Protein AF-A0AAV1L4C6-F1 (afdb_monomer_lite)

Sequence (256 aa):
MGKGDNQMLAFIFPDTYDEEIQVDQINSFIKRLDEMLPVIGPPLKTEETWVSRHFYLYGKYPVLYGAPLTMSWKRSCRLFWCCNEDYPTIESSLSSLAANLFSAVASDNRTQVLFYIYMFECVGCFQNNIRRPYLQHCPFPQLMKRNPRLTVKTDDVAPKTVSVLSPITAESIIQPSELYWGLLLCPRTLGGYPIVLYPSILVKGFPDQLSYDIATISAYYKTSNRENQESPSKGIEPIPLNSSQLRCFIHEPRSN

Structure (mmCIF, N/CA/C/O backbone):
data_AF-A0AAV1L4C6-F1
#
_entry.id   AF-A0AAV1L4C6-F1
#
loop_
_atom_site.group_PDB
_atom_site.id
_atom_site.type_symbol
_atom_site.label_atom_id
_atom_site.label_alt_id
_atom_site.label_comp_id
_atom_site.label_asym_id
_atom_site.label_entity_id
_atom_site.label_seq_id
_atom_site.pdbx_PDB_ins_code
_atom_site.Cartn_x
_atom_site.Cartn_y
_atom_site.Cartn_z
_atom_site.occupancy
_atom_site.B_iso_or_equiv
_atom_site.auth_seq_id
_atom_site.auth_comp_id
_atom_site.auth_asym_id
_atom_site.auth_atom_id
_atom_site.pdbx_PDB_model_num
ATOM 1 N N . MET A 1 1 ? -9.409 -7.420 22.371 1.00 78.75 1 MET A N 1
ATOM 2 C CA . MET A 1 1 ? -8.293 -7.611 21.413 1.00 78.75 1 MET A CA 1
ATOM 3 C C . MET A 1 1 ? -7.127 -6.732 21.848 1.00 78.75 1 MET A C 1
ATOM 5 O O . MET A 1 1 ? -7.368 -5.580 22.182 1.00 78.75 1 MET A O 1
ATOM 9 N N . GLY A 1 2 ? -5.889 -7.232 21.865 1.00 79.75 2 GLY A N 1
ATOM 10 C CA . GLY A 1 2 ? -4.709 -6.439 22.250 1.00 79.75 2 GLY A CA 1
ATOM 11 C C . GLY A 1 2 ? -3.630 -6.498 21.174 1.00 79.75 2 GLY A C 1
ATOM 12 O O . GLY A 1 2 ? -3.456 -7.544 20.551 1.00 79.75 2 GLY A O 1
ATOM 13 N N . LYS A 1 3 ? -2.952 -5.382 20.895 1.00 78.00 3 LYS A N 1
ATOM 14 C CA . LYS A 1 3 ? -1.758 -5.359 20.038 1.00 78.00 3 LYS A CA 1
ATOM 15 C C . LYS A 1 3 ? -0.767 -4.329 20.573 1.00 78.00 3 LYS A C 1
ATOM 17 O O . LYS A 1 3 ? -0.879 -3.148 20.258 1.00 78.00 3 LYS A O 1
ATOM 22 N N . GLY A 1 4 ? 0.216 -4.804 21.335 1.00 82.44 4 GLY A N 1
ATOM 23 C CA . GLY A 1 4 ? 1.179 -3.938 22.011 1.00 82.44 4 GLY A CA 1
ATOM 24 C C . GLY A 1 4 ? 0.514 -3.137 23.130 1.00 82.44 4 GLY A C 1
ATOM 25 O O . GLY A 1 4 ? -0.152 -3.715 23.984 1.00 82.44 4 GLY A O 1
ATOM 26 N N . ASP A 1 5 ? 0.694 -1.820 23.086 1.00 80.06 5 ASP A N 1
ATOM 27 C CA . ASP A 1 5 ? 0.140 -0.827 24.014 1.00 80.06 5 ASP A CA 1
ATOM 28 C C . ASP A 1 5 ? -1.377 -0.625 23.862 1.00 80.06 5 ASP A C 1
ATOM 30 O O . ASP A 1 5 ? -2.077 -0.364 24.834 1.00 80.06 5 ASP A O 1
ATOM 34 N N . ASN A 1 6 ? -1.901 -0.786 22.647 1.00 85.50 6 ASN A N 1
ATOM 35 C CA . ASN A 1 6 ? -3.302 -0.537 22.343 1.00 85.50 6 ASN A CA 1
ATOM 36 C C . ASN A 1 6 ? -4.171 -1.764 22.650 1.00 85.50 6 ASN A C 1
ATOM 38 O O . ASN A 1 6 ? -4.007 -2.842 22.057 1.00 85.50 6 ASN A O 1
ATOM 42 N N . GLN A 1 7 ? -5.148 -1.573 23.536 1.00 88.31 7 GLN A N 1
ATOM 43 C CA . GLN A 1 7 ? -6.133 -2.580 23.914 1.00 88.31 7 GLN A CA 1
ATOM 44 C C . GLN A 1 7 ? -7.543 -2.102 23.565 1.00 88.31 7 GLN A C 1
ATOM 46 O O . GLN A 1 7 ? -7.871 -0.931 23.710 1.00 88.31 7 GLN A O 1
ATOM 51 N N . MET A 1 8 ? -8.374 -3.025 23.087 1.00 89.88 8 MET A N 1
ATOM 52 C CA . MET A 1 8 ? -9.780 -2.778 22.782 1.00 89.88 8 MET A CA 1
ATOM 53 C C . MET A 1 8 ? -10.643 -3.834 23.469 1.00 89.88 8 MET A C 1
ATOM 55 O O . MET A 1 8 ? -10.387 -5.040 23.339 1.00 89.88 8 MET A O 1
ATOM 59 N N . LEU A 1 9 ? -11.667 -3.368 24.181 1.00 91.81 9 LEU A N 1
ATOM 60 C CA . LEU A 1 9 ? -12.698 -4.183 24.812 1.00 91.81 9 LEU A CA 1
ATOM 61 C C . LEU A 1 9 ? -14.023 -3.916 24.099 1.00 91.81 9 LEU A C 1
ATOM 63 O O . LEU A 1 9 ? -14.436 -2.768 23.968 1.00 91.81 9 LEU A O 1
ATOM 67 N N . ALA A 1 10 ? -14.666 -4.980 23.625 1.00 91.81 10 ALA A N 1
ATOM 68 C CA . ALA A 1 10 ? -15.986 -4.910 23.019 1.00 91.81 10 ALA A CA 1
ATOM 69 C C . ALA A 1 10 ? -17.013 -5.411 24.035 1.00 91.81 10 ALA A C 1
ATOM 71 O O . ALA A 1 10 ? -16.942 -6.562 24.468 1.00 91.81 10 ALA A O 1
ATOM 72 N N . PHE A 1 11 ? -17.950 -4.544 24.407 1.00 92.00 11 PHE A N 1
ATOM 73 C CA . PHE A 1 11 ? -19.087 -4.908 25.244 1.00 92.00 11 PHE A CA 1
ATOM 74 C C . PHE A 1 11 ? -20.248 -5.319 24.349 1.00 92.00 11 PHE A C 1
ATOM 76 O O . PHE A 1 11 ? -20.596 -4.608 23.409 1.00 92.00 11 PHE A O 1
ATOM 83 N N . ILE A 1 12 ? -20.832 -6.477 24.641 1.00 92.75 12 ILE A N 1
ATOM 84 C CA . ILE A 1 12 ? -22.027 -6.978 23.967 1.00 92.75 12 ILE A CA 1
ATOM 85 C C . ILE A 1 12 ? -23.123 -7.001 25.023 1.00 92.75 12 ILE A C 1
ATOM 87 O O . ILE A 1 12 ? -23.000 -7.707 26.025 1.00 92.75 12 ILE A O 1
ATOM 91 N N . PHE A 1 13 ? -24.159 -6.195 24.813 1.00 93.19 13 PHE A N 1
ATOM 92 C CA . PHE A 1 13 ? -25.299 -6.098 25.717 1.00 93.19 13 PHE A CA 1
ATOM 93 C C . PHE A 1 13 ? -26.483 -6.905 25.175 1.00 93.19 13 PHE A C 1
ATOM 95 O O . PHE A 1 13 ? -26.600 -7.056 23.958 1.00 93.19 13 PHE A O 1
ATOM 102 N N . PRO A 1 14 ? -27.363 -7.422 26.050 1.00 93.56 14 PRO A N 1
ATOM 103 C CA . PRO A 1 14 ? -28.642 -7.980 25.628 1.00 93.56 14 PRO A CA 1
ATOM 104 C C . PRO A 1 14 ? -29.518 -6.923 24.944 1.00 93.56 14 PRO A C 1
ATOM 106 O O . PRO A 1 14 ? -29.497 -5.758 25.338 1.00 93.56 14 PRO A O 1
ATOM 109 N N . ASP A 1 15 ? -30.367 -7.346 24.006 1.00 89.69 15 ASP A N 1
ATOM 110 C CA . ASP A 1 15 ? -31.285 -6.454 23.273 1.00 89.69 15 ASP A CA 1
ATOM 111 C C . ASP A 1 15 ? -32.304 -5.735 24.178 1.00 89.69 15 ASP A C 1
ATOM 113 O O . ASP A 1 15 ? -32.922 -4.757 23.772 1.00 89.69 15 ASP A O 1
ATOM 117 N N . THR A 1 16 ? -32.487 -6.210 25.414 1.00 93.06 16 THR A N 1
ATOM 118 C CA . THR A 1 16 ? -33.386 -5.614 26.411 1.00 93.06 16 THR A CA 1
ATOM 119 C C . THR A 1 16 ? -32.803 -4.389 27.112 1.00 93.06 16 THR A C 1
ATOM 121 O O . THR A 1 16 ? -33.504 -3.763 27.902 1.00 93.06 16 THR A O 1
ATOM 124 N N . TYR A 1 17 ? -31.517 -4.087 26.914 1.00 91.62 17 TYR A N 1
ATOM 125 C CA . TYR A 1 17 ? -30.854 -2.975 27.587 1.00 91.62 17 TYR A CA 1
ATOM 126 C C . TYR A 1 17 ? -31.012 -1.700 26.768 1.00 91.62 17 TYR A C 1
ATOM 128 O O . TYR A 1 17 ? -30.479 -1.606 25.660 1.00 91.62 17 TYR A O 1
ATOM 136 N N . ASP A 1 18 ? -31.651 -0.695 27.359 1.00 93.19 18 ASP A N 1
ATOM 137 C CA . ASP A 1 18 ? -31.685 0.652 26.800 1.00 93.19 18 ASP A CA 1
ATOM 138 C C . ASP A 1 18 ? -30.289 1.289 26.783 1.00 93.19 18 ASP A C 1
ATOM 140 O O . ASP A 1 18 ? -29.397 0.927 27.555 1.00 93.19 18 ASP A O 1
ATOM 144 N N . GLU A 1 19 ? -30.095 2.264 25.895 1.00 88.69 19 GLU A N 1
ATOM 145 C CA . GLU A 1 19 ? -28.799 2.915 25.676 1.00 88.69 19 GLU A CA 1
ATOM 146 C C . GLU A 1 19 ? -28.235 3.570 26.946 1.00 88.69 19 GLU A C 1
ATOM 148 O O . GLU A 1 19 ? -27.038 3.456 27.208 1.00 88.69 19 GLU A O 1
ATOM 153 N N . GLU A 1 20 ? -29.087 4.172 27.779 1.00 92.50 20 GLU A N 1
ATOM 154 C CA . GLU A 1 20 ? -28.679 4.760 29.063 1.00 92.50 20 GLU A CA 1
ATOM 155 C C . GLU A 1 20 ? -28.074 3.704 29.998 1.00 92.50 20 GLU A C 1
ATOM 157 O O . GLU A 1 20 ? -26.982 3.890 30.536 1.00 92.50 20 GLU A O 1
ATOM 162 N N . ILE A 1 21 ? -28.719 2.537 30.099 1.00 93.31 21 ILE A N 1
ATOM 163 C CA . ILE A 1 21 ? -28.250 1.422 30.931 1.00 93.31 21 ILE A CA 1
ATOM 164 C C . ILE A 1 21 ? -26.899 0.911 30.418 1.00 93.31 21 ILE A C 1
ATOM 166 O O . ILE A 1 21 ? -26.007 0.599 31.209 1.00 93.31 21 ILE A O 1
ATOM 170 N N . GLN A 1 22 ? -26.723 0.827 29.097 1.00 92.94 22 GLN A N 1
ATOM 171 C CA . GLN A 1 22 ? -25.457 0.396 28.498 1.00 92.94 22 GLN A CA 1
ATOM 172 C C . GLN A 1 22 ? -24.320 1.363 28.850 1.00 92.94 22 GLN A C 1
ATOM 174 O O . GLN A 1 22 ? -23.254 0.927 29.289 1.00 92.94 22 GLN A O 1
ATOM 179 N N . VAL A 1 23 ? -24.550 2.671 28.707 1.00 92.31 23 VAL A N 1
ATOM 180 C CA . VAL A 1 23 ? -23.560 3.709 29.032 1.00 92.31 23 VAL A CA 1
ATOM 181 C C . VAL A 1 23 ? -23.193 3.676 30.519 1.00 92.31 23 VAL A C 1
ATOM 183 O O . VAL A 1 23 ? -22.006 3.707 30.854 1.00 92.31 23 VAL A O 1
ATOM 186 N N . ASP A 1 24 ? -24.173 3.521 31.408 1.00 93.94 24 ASP A N 1
ATOM 187 C CA . ASP A 1 24 ? -23.943 3.442 32.854 1.00 93.94 24 ASP A CA 1
ATOM 188 C C . ASP A 1 24 ? -23.108 2.219 33.257 1.00 93.94 24 ASP A C 1
ATOM 190 O O . ASP A 1 24 ? -22.206 2.318 34.101 1.00 93.94 24 ASP A O 1
ATOM 194 N N . GLN A 1 25 ? -23.353 1.064 32.629 1.00 94.25 25 GLN A N 1
ATOM 195 C CA . GLN A 1 25 ? -22.553 -0.145 32.844 1.00 94.25 25 GLN A CA 1
ATOM 196 C C . GLN A 1 25 ? -21.107 0.038 32.367 1.00 94.25 25 GLN A C 1
ATOM 198 O O . GLN A 1 25 ? -20.177 -0.365 33.071 1.00 94.25 25 GLN A O 1
ATOM 203 N N . ILE A 1 26 ? -20.897 0.681 31.213 1.00 94.69 26 ILE A N 1
ATOM 204 C CA . ILE A 1 26 ? -19.551 0.958 30.689 1.00 94.69 26 ILE A CA 1
ATOM 205 C C . ILE A 1 26 ? -18.798 1.918 31.612 1.00 94.69 26 ILE A C 1
ATOM 207 O O . ILE A 1 26 ? -17.660 1.640 31.987 1.00 94.69 26 ILE A O 1
ATOM 211 N N . ASN A 1 27 ? -19.427 3.018 32.029 1.00 93.44 27 ASN A N 1
ATOM 212 C CA . ASN A 1 27 ? -18.802 3.995 32.923 1.00 93.44 27 ASN A CA 1
ATOM 213 C C . ASN A 1 27 ? -18.444 3.369 34.277 1.00 93.44 27 ASN A C 1
ATOM 215 O O . ASN A 1 27 ? -17.352 3.586 34.804 1.00 93.44 27 ASN A O 1
ATOM 219 N N . SER A 1 28 ? -19.333 2.526 34.810 1.00 95.25 28 SER A N 1
ATOM 220 C CA . SER A 1 28 ? -19.083 1.770 36.040 1.00 95.25 28 SER A CA 1
ATOM 221 C C . SER A 1 28 ? -17.913 0.796 35.888 1.00 95.25 28 SER A C 1
ATOM 223 O O . SER A 1 28 ? -17.103 0.654 36.805 1.00 95.25 28 SER A O 1
ATOM 225 N N . PHE A 1 29 ? -17.796 0.137 34.733 1.00 94.94 29 PHE A N 1
ATOM 226 C CA . PHE A 1 29 ? -16.673 -0.743 34.428 1.00 94.94 29 PHE A CA 1
ATOM 227 C C . PHE A 1 29 ? -15.351 0.026 34.338 1.00 94.94 29 PHE A C 1
ATOM 229 O O . PHE A 1 29 ? -14.377 -0.378 34.969 1.00 94.94 29 PHE A O 1
ATOM 236 N N . ILE A 1 30 ? -15.319 1.144 33.604 1.00 93.75 30 ILE A N 1
ATOM 237 C CA . ILE A 1 30 ? -14.115 1.975 33.447 1.00 93.75 30 ILE A CA 1
ATOM 238 C C . ILE A 1 30 ? -13.640 2.483 34.804 1.00 93.75 30 ILE A C 1
ATOM 240 O O . ILE A 1 30 ? -12.458 2.370 35.108 1.00 93.75 30 ILE A O 1
ATOM 244 N N . LYS A 1 31 ? -14.560 2.959 35.651 1.00 94.12 31 LYS A N 1
ATOM 245 C CA . LYS A 1 31 ? -14.227 3.420 37.001 1.00 94.12 31 LYS A CA 1
ATOM 246 C C . LYS A 1 31 ? -13.592 2.314 37.848 1.00 94.12 31 LYS A C 1
ATOM 248 O O . LYS A 1 31 ? -12.563 2.532 38.473 1.00 94.12 31 LYS A O 1
ATOM 253 N N . ARG A 1 32 ? -14.164 1.106 37.833 1.00 94.38 32 ARG A N 1
ATOM 254 C CA . ARG A 1 32 ? -13.576 -0.045 38.541 1.00 94.38 32 ARG A CA 1
ATOM 255 C C . ARG A 1 32 ? -12.196 -0.402 37.997 1.00 94.38 32 ARG A C 1
ATOM 257 O O . ARG A 1 32 ? -11.314 -0.773 38.761 1.00 94.38 32 ARG A O 1
ATOM 264 N N . LEU A 1 33 ? -12.013 -0.313 36.684 1.00 92.62 33 LEU A N 1
ATOM 265 C CA . LEU A 1 33 ? -10.744 -0.619 36.038 1.00 92.62 33 LEU A CA 1
ATOM 266 C C . LEU A 1 33 ? -9.666 0.411 36.415 1.00 92.62 33 LEU A C 1
ATOM 268 O O . LEU A 1 33 ? -8.540 0.016 36.706 1.00 92.62 33 LEU A O 1
ATOM 272 N N . ASP A 1 34 ? -10.028 1.691 36.497 1.00 93.44 34 ASP A N 1
ATOM 273 C CA . ASP A 1 34 ? -9.168 2.778 36.980 1.00 93.44 34 ASP A CA 1
ATOM 274 C C . ASP A 1 34 ? -8.790 2.621 38.464 1.00 93.44 34 ASP A C 1
ATOM 276 O O . ASP A 1 34 ? -7.647 2.851 38.840 1.00 93.44 34 ASP A O 1
ATOM 280 N N . GLU A 1 35 ? -9.705 2.135 39.307 1.00 93.81 35 GLU A N 1
ATOM 281 C CA . GLU A 1 35 ? -9.421 1.836 40.719 1.00 93.81 35 GLU A CA 1
ATOM 282 C C . GLU A 1 35 ? -8.521 0.594 40.891 1.00 93.81 35 GLU A C 1
ATOM 284 O O . GLU A 1 35 ? -7.677 0.547 41.789 1.00 93.81 35 GLU A O 1
ATOM 289 N N . MET A 1 36 ? -8.683 -0.427 40.040 1.00 94.69 36 MET A N 1
ATOM 290 C CA . MET A 1 36 ? -7.960 -1.701 40.155 1.00 94.69 36 MET A CA 1
ATOM 291 C C . MET A 1 36 ? -6.563 -1.681 39.528 1.00 94.69 36 MET A C 1
ATOM 293 O O . MET A 1 36 ? -5.637 -2.281 40.081 1.00 94.69 36 MET A O 1
ATOM 297 N N . LEU A 1 37 ? -6.395 -1.039 38.368 1.00 92.19 37 LEU A N 1
ATOM 298 C CA . LEU A 1 37 ? -5.132 -1.076 37.629 1.00 92.19 37 LEU A CA 1
ATOM 299 C C . LEU A 1 37 ? -3.928 -0.536 38.417 1.00 92.19 37 LEU A C 1
ATOM 301 O O . LEU A 1 37 ? -2.909 -1.218 38.386 1.00 92.19 37 LEU A O 1
ATOM 305 N N . PRO A 1 38 ? -4.009 0.570 39.184 1.00 93.31 38 PRO A N 1
ATOM 306 C CA . PRO A 1 38 ? -2.888 1.074 39.980 1.00 93.31 38 PRO A CA 1
ATOM 307 C C . PRO A 1 38 ? -2.364 0.088 41.034 1.00 93.31 38 PRO A C 1
ATOM 309 O O . PRO A 1 38 ? -1.211 0.184 41.445 1.00 93.31 38 PRO A O 1
ATOM 312 N N . VAL A 1 39 ? -3.201 -0.853 41.490 1.00 94.00 39 VAL A N 1
ATOM 313 C CA . VAL A 1 39 ? -2.820 -1.873 42.484 1.00 94.00 39 VAL A CA 1
ATOM 314 C C . VAL A 1 39 ? -2.089 -3.048 41.828 1.00 94.00 39 VAL A C 1
ATOM 316 O O . VAL A 1 39 ? -1.212 -3.653 42.441 1.00 94.00 39 VAL A O 1
ATOM 319 N N . ILE A 1 40 ? -2.455 -3.389 40.590 1.00 93.12 40 ILE A N 1
ATOM 320 C CA . ILE A 1 40 ? -1.988 -4.601 39.895 1.00 93.12 40 ILE A CA 1
ATOM 321 C C . ILE A 1 40 ? -0.878 -4.279 38.881 1.00 93.12 40 ILE A C 1
ATOM 323 O O . ILE A 1 40 ? -0.056 -5.138 38.562 1.00 93.12 40 ILE A O 1
ATOM 327 N N . GLY A 1 41 ? -0.837 -3.055 38.360 1.00 88.12 41 GLY A N 1
ATOM 328 C CA . GLY A 1 41 ? 0.036 -2.673 37.262 1.00 88.12 41 GLY A CA 1
ATOM 329 C C . GLY A 1 41 ? 0.011 -1.171 36.951 1.00 88.12 41 GLY A C 1
ATOM 330 O O . GLY A 1 41 ? -0.196 -0.351 37.845 1.00 88.12 41 GLY A O 1
ATOM 331 N N . PRO A 1 42 ? 0.297 -0.781 35.696 1.00 88.56 42 PRO A N 1
ATOM 332 C CA . PRO A 1 42 ? 0.303 0.625 35.317 1.00 88.56 42 PRO A CA 1
ATOM 333 C C . PRO A 1 42 ? -1.118 1.209 35.394 1.00 88.56 42 PRO A C 1
ATOM 335 O O . PRO A 1 42 ? -2.065 0.537 34.979 1.00 88.56 42 PRO A O 1
ATOM 338 N N . PRO A 1 43 ? -1.275 2.449 35.894 1.00 91.12 43 PRO A N 1
ATOM 339 C CA . PRO A 1 43 ? -2.578 3.096 36.009 1.00 91.12 43 PRO A CA 1
ATOM 340 C C . PRO A 1 43 ? -3.228 3.305 34.636 1.00 91.12 43 PRO A C 1
ATOM 342 O O . PRO A 1 43 ? -2.536 3.450 33.621 1.00 91.12 43 PRO A O 1
ATOM 345 N N . LEU A 1 44 ? -4.563 3.349 34.611 1.00 91.12 44 LEU A N 1
ATOM 346 C CA . LEU A 1 44 ? -5.307 3.694 33.406 1.00 91.12 44 LEU A CA 1
ATOM 347 C C . LEU A 1 44 ? -5.093 5.176 33.083 1.00 91.12 44 LEU A C 1
ATOM 349 O O . LEU A 1 44 ? -5.246 6.042 33.938 1.00 91.12 44 LEU A O 1
ATOM 353 N N . LYS A 1 45 ? -4.791 5.486 31.825 1.00 91.38 45 LYS A N 1
ATOM 354 C CA . LYS A 1 45 ? -4.816 6.865 31.335 1.00 91.38 45 LYS A CA 1
ATOM 355 C C . LYS A 1 45 ? -6.209 7.189 30.825 1.00 91.38 45 LYS A C 1
ATOM 357 O O . LYS A 1 45 ? -6.593 6.761 29.732 1.00 91.38 45 LYS A O 1
ATOM 362 N N . THR A 1 46 ? -6.982 7.911 31.624 1.00 87.44 46 THR A N 1
ATOM 363 C CA . THR A 1 46 ? -8.368 8.262 31.280 1.00 87.44 46 THR A CA 1
ATOM 364 C C . THR A 1 46 ? -8.439 9.174 30.056 1.00 87.44 46 THR A C 1
ATOM 366 O O . THR A 1 46 ? -9.357 9.045 29.256 1.00 87.44 46 THR A O 1
ATOM 369 N N . GLU A 1 47 ? -7.423 10.008 29.831 1.00 90.00 47 GLU A N 1
ATOM 370 C CA . GLU A 1 47 ? -7.304 10.901 28.677 1.00 90.00 47 GLU A CA 1
ATOM 371 C C . GLU A 1 47 ? -7.045 10.178 27.341 1.00 90.00 47 GLU A C 1
ATOM 373 O O . GLU A 1 47 ? -7.397 10.691 26.280 1.00 90.00 47 GLU A O 1
ATOM 378 N N . GLU A 1 48 ? -6.455 8.980 27.379 1.00 89.56 48 GLU A N 1
ATOM 379 C CA . GLU A 1 48 ? -6.226 8.129 26.199 1.00 89.56 48 GLU A CA 1
ATOM 380 C C . GLU A 1 48 ? -7.347 7.082 26.023 1.00 89.56 48 GLU A C 1
ATOM 382 O O . GLU A 1 48 ? -7.439 6.430 24.978 1.00 89.56 48 GLU A O 1
ATOM 387 N N . THR A 1 49 ? -8.219 6.934 27.027 1.00 91.69 49 THR A N 1
ATOM 388 C CA . THR A 1 49 ? -9.314 5.959 27.044 1.00 91.69 49 THR A CA 1
ATOM 389 C C . THR A 1 49 ? -10.602 6.603 26.551 1.00 91.69 49 THR A C 1
ATOM 391 O O . THR A 1 49 ? -11.102 7.564 27.124 1.00 91.69 49 THR A O 1
ATOM 394 N N . TRP A 1 50 ? -11.185 6.045 25.496 1.00 92.31 50 TRP A N 1
ATOM 395 C CA . TRP A 1 50 ? -12.436 6.532 24.922 1.00 92.31 50 TRP A CA 1
ATOM 396 C C . TRP A 1 50 ? -13.393 5.378 24.645 1.00 92.31 50 TRP A C 1
ATOM 398 O O . TRP A 1 50 ? -12.987 4.232 24.444 1.00 92.31 50 TRP A O 1
ATOM 408 N N . VAL A 1 51 ? -14.683 5.701 24.628 1.00 92.88 51 VAL A N 1
ATOM 409 C CA . VAL A 1 51 ? -15.771 4.759 24.371 1.00 92.88 51 VAL A CA 1
ATOM 410 C C . VAL A 1 51 ? -16.498 5.204 23.117 1.00 92.88 51 VAL A C 1
ATOM 412 O O . VAL A 1 51 ? -16.765 6.388 22.918 1.00 92.88 51 VAL A O 1
ATOM 415 N N . SER A 1 52 ? -16.842 4.252 22.261 1.00 93.81 52 SER A N 1
ATOM 416 C CA . SER A 1 52 ? -17.736 4.505 21.144 1.00 93.81 52 SER A CA 1
ATOM 417 C C . SER A 1 52 ? -18.535 3.256 20.822 1.00 93.81 52 SER A C 1
ATOM 419 O O . SER A 1 52 ? -18.035 2.137 20.911 1.00 93.81 52 SER A O 1
ATOM 421 N N . ARG A 1 53 ? -19.785 3.470 20.416 1.00 91.44 53 ARG A N 1
ATOM 422 C CA . ARG A 1 53 ? -20.694 2.420 19.953 1.00 91.44 53 ARG A CA 1
ATOM 423 C C . ARG A 1 53 ? -20.450 2.038 18.496 1.00 91.44 53 ARG A C 1
ATOM 425 O O . ARG A 1 53 ? -20.617 0.888 18.109 1.00 91.44 53 ARG A O 1
ATOM 432 N N . HIS A 1 54 ? -20.081 3.020 17.680 1.00 93.06 54 HIS A N 1
ATOM 433 C CA . HIS A 1 54 ? -20.075 2.891 16.223 1.00 93.06 54 HIS A CA 1
ATOM 434 C C . HIS A 1 54 ? -18.675 2.884 15.630 1.00 93.06 54 HIS A C 1
ATOM 436 O O . HIS A 1 54 ? -18.492 2.410 14.511 1.00 93.06 54 HIS A O 1
ATOM 442 N N . PHE A 1 55 ? -17.698 3.425 16.351 1.00 94.81 55 PHE A N 1
ATOM 443 C CA . PHE A 1 55 ? -16.331 3.540 15.884 1.00 94.81 55 PHE A CA 1
ATOM 444 C C . PHE A 1 55 ? -15.413 2.690 16.747 1.00 94.81 55 PHE A C 1
ATOM 446 O O . PHE A 1 55 ? -15.463 2.754 17.969 1.00 94.81 55 PHE A O 1
ATOM 453 N N . TYR A 1 56 ? -14.527 1.927 16.122 1.00 92.81 56 TYR A N 1
ATOM 454 C CA . TYR A 1 56 ? -13.427 1.311 16.845 1.00 92.81 56 TYR A CA 1
ATOM 455 C C . TYR A 1 56 ? -12.141 1.380 16.035 1.00 92.81 56 TYR A C 1
ATOM 457 O O . TYR A 1 56 ? -12.133 1.393 14.802 1.00 92.81 56 TYR A O 1
ATOM 465 N N . LEU A 1 57 ? -11.029 1.429 16.760 1.00 91.81 57 LEU A N 1
ATOM 466 C CA . LEU A 1 57 ? -9.691 1.478 16.199 1.00 91.81 57 LEU A CA 1
ATOM 467 C C . LEU A 1 57 ? -8.885 0.332 16.799 1.00 91.81 57 LEU A C 1
ATOM 469 O O . LEU A 1 57 ? -8.616 0.315 17.996 1.00 91.81 57 LEU A O 1
ATOM 473 N N . TYR A 1 58 ? -8.464 -0.618 15.968 1.00 89.75 58 TYR A N 1
ATOM 474 C CA . TYR A 1 58 ? -7.586 -1.700 16.413 1.00 89.75 58 TYR A CA 1
ATOM 475 C C . TYR A 1 58 ? -6.326 -1.740 15.554 1.00 89.75 58 TYR A C 1
ATOM 477 O O . TYR A 1 58 ? -6.394 -1.860 14.336 1.00 89.75 58 TYR A O 1
ATOM 485 N N . GLY A 1 59 ? -5.148 -1.576 16.163 1.00 86.69 59 GLY A N 1
ATOM 486 C CA . GLY A 1 59 ? -3.877 -1.613 15.430 1.00 86.69 59 GLY A CA 1
ATOM 487 C C . GLY A 1 59 ? -3.760 -0.567 14.310 1.00 86.69 59 GLY A C 1
ATOM 488 O O . GLY A 1 59 ? -3.179 -0.860 13.265 1.00 86.69 59 GLY A O 1
ATOM 489 N N . LYS A 1 60 ? -4.309 0.643 14.518 1.00 88.00 60 LYS A N 1
ATOM 490 C CA . LYS A 1 60 ? -4.414 1.731 13.518 1.00 88.00 60 LYS A CA 1
ATOM 491 C C . LYS A 1 60 ? -5.326 1.403 12.321 1.00 88.00 60 LYS A C 1
ATOM 493 O O . LYS A 1 60 ? -5.201 2.050 11.282 1.00 88.00 60 LYS A O 1
ATOM 498 N N . TYR A 1 61 ? -6.212 0.416 12.460 1.00 90.81 61 TYR A N 1
ATOM 499 C CA . TYR A 1 61 ? -7.244 0.069 11.486 1.00 90.81 61 TYR A CA 1
ATOM 500 C C . TYR A 1 61 ? -8.605 0.609 11.950 1.00 90.81 61 TYR A C 1
ATOM 502 O O . TYR A 1 61 ? -9.176 0.060 12.898 1.00 90.81 61 TYR A O 1
ATOM 510 N N . PRO A 1 62 ? -9.078 1.724 11.369 1.00 93.12 62 PRO A N 1
ATOM 511 C CA . PRO A 1 62 ? -10.349 2.332 11.742 1.00 93.12 62 PRO A CA 1
ATOM 512 C C . PRO A 1 62 ? -11.538 1.597 11.120 1.00 93.12 62 PRO A C 1
ATOM 514 O O . PRO A 1 62 ? -11.541 1.304 9.923 1.00 93.12 62 PRO A O 1
ATOM 517 N N . VAL A 1 63 ? -12.573 1.365 11.923 1.00 94.44 63 VAL A N 1
ATOM 518 C CA . VAL A 1 63 ? -13.852 0.796 11.485 1.00 94.44 63 VAL A CA 1
ATOM 519 C C . VAL A 1 63 ? -14.984 1.654 12.031 1.00 94.44 63 VAL A C 1
ATOM 521 O O . VAL A 1 63 ? -15.003 1.978 13.216 1.00 94.44 63 VAL A O 1
ATOM 524 N N . LEU A 1 64 ? -15.921 2.024 11.162 1.00 95.62 64 LEU A N 1
ATOM 525 C CA . LEU A 1 64 ? -17.072 2.862 11.478 1.00 95.62 64 LEU A CA 1
ATOM 526 C C . LEU A 1 64 ? -18.351 2.168 10.994 1.00 95.62 64 LEU A C 1
ATOM 528 O O . LEU A 1 64 ? -18.445 1.802 9.828 1.00 95.62 64 LEU A O 1
ATOM 532 N N . TYR A 1 65 ? -19.326 1.971 11.882 1.00 95.25 65 TYR A N 1
ATOM 533 C CA . TYR A 1 65 ? -20.569 1.229 11.615 1.00 95.25 65 TYR A CA 1
ATOM 534 C C . TYR A 1 65 ? -20.326 -0.167 11.011 1.00 95.25 65 TYR A C 1
ATOM 536 O O . TYR A 1 65 ? -21.037 -0.609 10.113 1.00 95.25 65 TYR A O 1
ATOM 544 N N . GLY A 1 66 ? -19.271 -0.853 11.462 1.00 91.56 66 GLY A N 1
ATOM 545 C CA . GLY A 1 66 ? -18.867 -2.155 10.919 1.00 91.56 66 GLY A CA 1
ATOM 546 C C . GLY A 1 66 ? -18.196 -2.100 9.540 1.00 91.56 66 GLY A C 1
ATOM 547 O O . GLY A 1 66 ? -17.716 -3.126 9.065 1.00 91.56 66 GLY A O 1
ATOM 548 N N . ALA A 1 67 ? -18.098 -0.924 8.912 1.00 92.81 67 ALA A N 1
ATOM 549 C CA . ALA A 1 67 ? -17.401 -0.732 7.648 1.00 92.81 67 ALA A CA 1
ATOM 550 C C . ALA A 1 67 ? -15.959 -0.241 7.880 1.00 92.81 67 ALA A C 1
ATOM 552 O O . ALA A 1 67 ? -15.739 0.723 8.623 1.00 92.81 67 ALA A O 1
ATOM 553 N N . PRO A 1 68 ? -14.948 -0.870 7.258 1.00 92.88 68 PRO A N 1
ATOM 554 C CA . PRO A 1 68 ? -13.576 -0.405 7.379 1.00 92.88 68 PRO A CA 1
ATOM 555 C C . PRO A 1 68 ? -13.385 0.927 6.653 1.00 92.88 68 PRO A C 1
ATOM 557 O O . PRO A 1 68 ? -13.797 1.083 5.502 1.00 92.88 68 PRO A O 1
ATOM 560 N N . LEU A 1 69 ? -12.739 1.889 7.314 1.00 93.00 69 LEU A N 1
ATOM 561 C CA . LEU A 1 69 ? -12.423 3.172 6.693 1.00 93.00 69 LEU A CA 1
ATOM 562 C C . LEU A 1 69 ? -11.127 3.077 5.879 1.00 93.00 69 LEU A C 1
ATOM 564 O O . LEU A 1 69 ? -10.176 2.382 6.250 1.00 93.00 69 LEU A O 1
ATOM 568 N N . THR A 1 70 ? -11.091 3.805 4.761 1.00 92.75 70 THR A N 1
ATOM 569 C CA . THR A 1 70 ? -9.927 3.818 3.870 1.00 92.75 70 THR A CA 1
ATOM 570 C C . THR A 1 70 ? -8.714 4.453 4.543 1.00 92.75 70 THR A C 1
ATOM 572 O O . THR A 1 70 ? -8.801 5.479 5.218 1.00 92.75 70 THR A O 1
ATOM 575 N N . MET A 1 71 ? -7.555 3.833 4.328 1.00 92.19 71 MET A N 1
ATOM 576 C CA . MET A 1 71 ? -6.251 4.310 4.795 1.00 92.19 71 MET A CA 1
ATOM 577 C C . MET A 1 71 ? -5.264 4.478 3.632 1.00 92.19 71 MET A C 1
ATOM 579 O O . MET A 1 71 ? -4.054 4.587 3.864 1.00 92.19 71 MET A O 1
ATOM 583 N N . SER A 1 72 ? -5.765 4.499 2.391 1.00 93.56 72 SER A N 1
ATOM 584 C CA . SER A 1 72 ? -4.949 4.539 1.174 1.00 93.56 72 SER A CA 1
ATOM 585 C C . SER A 1 72 ? -4.032 5.743 1.133 1.00 93.56 72 SER A C 1
ATOM 587 O O . SER A 1 72 ? -2.846 5.566 0.891 1.00 93.56 72 SER A O 1
ATOM 589 N N . TRP A 1 73 ? -4.530 6.934 1.464 1.00 92.62 73 TRP A N 1
ATOM 590 C CA . TRP A 1 73 ? -3.741 8.168 1.433 1.00 92.62 73 TRP A CA 1
ATOM 591 C C . TRP A 1 73 ? -2.554 8.147 2.391 1.00 92.62 73 TRP A C 1
ATOM 593 O O . TRP A 1 73 ? -1.435 8.498 2.032 1.00 92.62 73 TRP A O 1
ATOM 603 N N . LYS A 1 74 ? -2.757 7.638 3.610 1.00 91.75 74 LYS A N 1
ATOM 604 C CA . LYS A 1 74 ? -1.657 7.475 4.568 1.00 91.75 74 LYS A CA 1
ATOM 605 C C . LYS A 1 74 ? -0.584 6.524 4.032 1.00 91.75 74 LYS A C 1
ATOM 607 O O . LYS A 1 74 ? 0.600 6.710 4.306 1.00 91.75 74 LYS A O 1
ATOM 612 N N . ARG A 1 75 ? -0.996 5.478 3.310 1.00 90.69 75 ARG A N 1
ATOM 613 C CA . ARG A 1 75 ? -0.086 4.503 2.695 1.00 90.69 75 ARG A CA 1
ATOM 614 C C . ARG A 1 75 ? 0.570 5.069 1.431 1.00 90.69 75 ARG A C 1
ATOM 616 O O . ARG A 1 75 ? 1.753 4.829 1.225 1.00 90.69 75 ARG A O 1
ATOM 623 N N . SER A 1 76 ? -0.147 5.875 0.649 1.00 91.31 76 SER A N 1
ATOM 624 C CA . SER A 1 76 ? 0.359 6.514 -0.566 1.00 91.31 76 SER A CA 1
ATOM 625 C C . SER A 1 76 ? 1.393 7.594 -0.269 1.00 91.31 76 SER A C 1
ATOM 627 O O . SER A 1 76 ? 2.273 7.803 -1.088 1.00 91.31 76 SER A O 1
ATOM 629 N N . CYS A 1 77 ? 1.382 8.215 0.916 1.00 91.50 77 CYS A N 1
ATOM 630 C CA . CYS A 1 77 ? 2.473 9.098 1.353 1.00 91.50 77 CYS A CA 1
ATOM 631 C C . CYS A 1 77 ? 3.848 8.405 1.406 1.00 91.50 77 CYS A C 1
ATOM 633 O O . CYS A 1 77 ? 4.853 9.087 1.556 1.00 91.50 77 CYS A O 1
ATOM 635 N N . ARG A 1 78 ? 3.905 7.068 1.322 1.00 88.00 78 ARG A N 1
ATOM 636 C CA . ARG A 1 78 ? 5.148 6.283 1.219 1.00 88.00 78 ARG A CA 1
ATOM 637 C C . ARG A 1 78 ? 5.477 5.855 -0.216 1.00 88.00 78 ARG A C 1
ATOM 639 O O . ARG A 1 78 ? 6.431 5.117 -0.430 1.00 88.00 78 ARG A O 1
ATOM 646 N N . LEU A 1 79 ? 4.694 6.281 -1.204 1.00 89.56 79 LEU A N 1
ATOM 647 C CA . LEU A 1 79 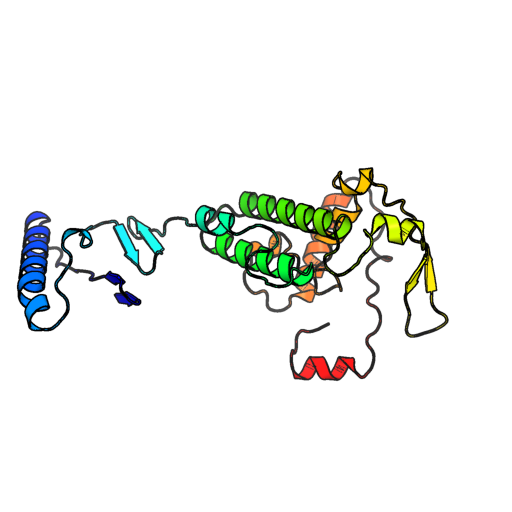? 5.034 6.129 -2.616 1.00 89.56 79 LEU A CA 1
ATOM 648 C C . LEU A 1 79 ? 6.002 7.248 -2.997 1.00 89.56 79 LEU A C 1
ATOM 650 O O . LEU A 1 79 ? 5.593 8.254 -3.553 1.00 89.56 79 LEU A O 1
ATOM 654 N N . PHE A 1 80 ? 7.269 7.097 -2.629 1.00 84.06 80 PHE A N 1
ATOM 655 C CA . PHE A 1 80 ? 8.344 7.953 -3.113 1.00 84.06 80 PHE A CA 1
ATOM 656 C C . PHE A 1 80 ? 9.619 7.133 -3.288 1.00 84.06 80 PHE A C 1
ATOM 658 O O . PHE A 1 80 ? 9.822 6.114 -2.617 1.00 84.06 80 PHE A O 1
ATOM 665 N N . TRP A 1 81 ? 10.474 7.561 -4.213 1.00 74.31 81 TRP A N 1
ATOM 666 C CA . TRP A 1 81 ? 11.746 6.891 -4.477 1.00 74.31 81 TRP A CA 1
ATOM 667 C C . TRP A 1 81 ? 12.694 6.964 -3.261 1.00 74.31 81 TRP A C 1
ATOM 669 O O . TRP A 1 81 ? 12.675 7.931 -2.502 1.00 74.31 81 TRP A O 1
ATOM 679 N N . CYS A 1 82 ? 13.540 5.944 -3.070 1.00 70.81 82 CYS A N 1
ATOM 680 C CA . CYS A 1 82 ? 14.465 5.800 -1.927 1.00 70.81 82 CYS A CA 1
ATOM 681 C C . CYS A 1 82 ? 13.808 5.596 -0.544 1.00 70.81 82 CYS A C 1
ATOM 683 O O . CYS A 1 82 ? 14.448 5.802 0.488 1.00 70.81 82 CYS A O 1
ATOM 685 N N . CYS A 1 83 ? 12.543 5.178 -0.488 1.00 64.75 83 CYS A N 1
ATOM 686 C CA . CYS A 1 83 ? 11.945 4.691 0.754 1.00 64.75 83 CYS A CA 1
ATOM 687 C C . CYS A 1 83 ? 12.711 3.467 1.290 1.00 64.75 83 CYS A C 1
ATOM 689 O O . CYS A 1 83 ? 12.704 2.424 0.647 1.00 64.75 83 CYS A O 1
ATOM 691 N N . ASN A 1 84 ? 13.231 3.561 2.518 1.00 63.41 84 ASN A N 1
ATOM 692 C CA . ASN A 1 84 ? 13.714 2.435 3.336 1.00 63.41 84 ASN A CA 1
ATOM 693 C C . ASN A 1 84 ? 15.025 1.754 2.900 1.00 63.41 84 ASN A C 1
ATOM 695 O O . ASN A 1 84 ? 15.220 0.585 3.228 1.00 63.41 84 ASN A O 1
ATOM 699 N N . GLU A 1 85 ? 15.928 2.447 2.203 1.00 69.19 85 GLU A N 1
ATOM 700 C CA . GLU A 1 85 ? 17.181 1.832 1.745 1.00 69.19 85 GLU A CA 1
ATOM 701 C C . GLU A 1 85 ? 18.408 2.709 1.974 1.00 69.19 85 GLU A C 1
ATOM 703 O O . GLU A 1 85 ? 18.405 3.897 1.653 1.00 69.19 85 GLU A O 1
ATOM 708 N N . ASP A 1 86 ? 19.479 2.081 2.466 1.00 69.62 86 ASP A N 1
ATOM 709 C CA . ASP A 1 86 ? 20.790 2.715 2.637 1.00 69.62 86 ASP A CA 1
ATOM 710 C C . ASP A 1 86 ? 21.501 2.921 1.287 1.00 69.62 86 ASP A C 1
ATOM 712 O O . ASP A 1 86 ? 22.217 3.903 1.093 1.00 69.62 86 ASP A O 1
ATOM 716 N N . TYR A 1 87 ? 21.264 2.012 0.332 1.00 75.81 87 TYR A N 1
ATOM 717 C CA . TYR A 1 87 ? 21.823 2.046 -1.021 1.00 75.81 87 TYR A CA 1
ATOM 718 C C . TYR A 1 87 ? 20.699 1.935 -2.057 1.00 75.81 87 TYR A C 1
ATOM 720 O O . TYR A 1 87 ? 20.299 0.822 -2.404 1.00 75.81 87 TYR A O 1
ATOM 728 N N . PRO A 1 88 ? 20.179 3.065 -2.568 1.00 77.31 88 PRO A N 1
ATOM 729 C CA . PRO A 1 88 ? 19.034 3.043 -3.464 1.00 77.31 88 PRO A CA 1
ATOM 730 C C . PRO A 1 88 ? 19.447 2.512 -4.840 1.00 77.31 88 PRO A C 1
ATOM 732 O O . PRO A 1 88 ? 20.105 3.204 -5.621 1.00 77.31 88 PRO A O 1
ATOM 735 N N . THR A 1 89 ? 19.046 1.281 -5.154 1.00 86.44 89 THR A N 1
ATOM 736 C CA . THR A 1 89 ? 19.097 0.755 -6.526 1.00 86.44 89 THR A CA 1
ATOM 737 C C . THR A 1 89 ? 17.747 0.953 -7.212 1.00 86.44 89 THR A C 1
ATOM 739 O O . THR A 1 89 ? 16.721 1.144 -6.555 1.00 86.44 89 THR A O 1
ATOM 742 N N . ILE A 1 90 ? 17.727 0.906 -8.548 1.00 88.69 90 ILE A N 1
ATOM 743 C CA . ILE A 1 90 ? 16.473 0.997 -9.312 1.00 88.69 90 ILE A CA 1
ATOM 744 C C . ILE A 1 90 ? 15.530 -0.149 -8.923 1.00 88.69 90 ILE A C 1
ATOM 746 O O . ILE A 1 90 ? 14.354 0.087 -8.666 1.00 88.69 90 ILE A O 1
ATOM 750 N N . GLU A 1 91 ? 16.039 -1.381 -8.846 1.00 88.81 91 GLU A N 1
ATOM 751 C CA . GLU A 1 91 ? 15.230 -2.570 -8.555 1.00 88.81 91 GLU A CA 1
ATOM 752 C C . GLU A 1 91 ? 14.596 -2.501 -7.163 1.00 88.81 91 GLU A C 1
ATOM 754 O O . GLU A 1 91 ? 13.403 -2.758 -6.993 1.00 88.81 91 GLU A O 1
ATOM 759 N N . SER A 1 92 ? 15.389 -2.108 -6.176 1.00 88.88 92 SER A N 1
ATOM 760 C CA . SER A 1 92 ? 14.981 -2.053 -4.780 1.00 88.88 92 SER A CA 1
ATOM 761 C C . SER A 1 92 ? 14.001 -0.889 -4.534 1.00 88.88 92 SER A C 1
ATOM 763 O O . SER A 1 92 ? 12.902 -1.097 -4.009 1.00 88.88 92 SER A O 1
ATOM 765 N N . SER A 1 93 ? 14.267 0.288 -5.120 1.00 90.62 93 SER A N 1
ATOM 766 C CA . SER A 1 93 ? 13.335 1.429 -5.106 1.00 90.62 93 SER A CA 1
ATOM 767 C C . SER A 1 93 ? 11.990 1.102 -5.767 1.00 90.62 93 SER A C 1
ATOM 769 O O . SER A 1 93 ? 10.935 1.419 -5.216 1.00 90.62 93 SER A O 1
ATOM 771 N N . LEU A 1 94 ? 11.997 0.448 -6.935 1.00 92.50 94 LEU A N 1
ATOM 772 C CA . LEU A 1 94 ? 10.769 0.053 -7.637 1.00 92.50 94 LEU A CA 1
ATOM 773 C C . LEU A 1 94 ? 9.990 -1.029 -6.876 1.00 92.50 94 LEU A C 1
ATOM 775 O O . LEU A 1 94 ? 8.764 -0.951 -6.796 1.00 92.50 94 LEU A O 1
ATOM 779 N N . SER A 1 95 ? 10.686 -1.984 -6.255 1.00 91.62 95 SER A N 1
ATOM 780 C CA . SER A 1 95 ? 10.069 -3.008 -5.401 1.00 91.62 95 SER A CA 1
ATOM 781 C C . SER A 1 95 ? 9.398 -2.389 -4.172 1.00 91.62 95 SER A C 1
ATOM 783 O O . SER A 1 95 ? 8.276 -2.756 -3.817 1.00 91.62 95 SER A O 1
ATOM 785 N N . SER A 1 96 ? 10.042 -1.397 -3.555 1.00 91.31 96 SER A N 1
ATOM 786 C CA . SER A 1 96 ? 9.483 -0.632 -2.439 1.00 91.31 96 SER A CA 1
ATOM 787 C C . SER A 1 96 ? 8.240 0.164 -2.857 1.00 91.31 96 SER A C 1
ATOM 789 O O . SER A 1 96 ? 7.217 0.126 -2.165 1.00 91.31 96 SER A O 1
ATOM 791 N N . LEU A 1 97 ? 8.273 0.819 -4.025 1.00 93.38 97 LEU A N 1
ATOM 792 C CA . LEU A 1 97 ? 7.099 1.480 -4.606 1.00 93.38 97 LEU A CA 1
ATOM 793 C C . LEU A 1 97 ? 5.955 0.484 -4.855 1.00 93.38 97 LEU A C 1
ATOM 795 O O . LEU A 1 97 ? 4.816 0.754 -4.473 1.00 93.38 97 LEU A O 1
ATOM 799 N N . ALA A 1 98 ? 6.250 -0.687 -5.426 1.00 93.19 98 ALA A N 1
ATOM 800 C CA . ALA A 1 98 ? 5.271 -1.743 -5.673 1.00 93.19 98 ALA A CA 1
ATOM 801 C C . ALA A 1 98 ? 4.613 -2.234 -4.370 1.00 93.19 98 ALA A C 1
ATOM 803 O O . ALA A 1 98 ? 3.387 -2.313 -4.274 1.00 93.19 98 ALA A O 1
ATOM 804 N N . ALA A 1 99 ? 5.406 -2.504 -3.329 1.00 92.44 99 ALA A N 1
ATOM 805 C CA . ALA A 1 99 ? 4.904 -2.943 -2.028 1.00 92.44 99 ALA A CA 1
ATOM 806 C C . ALA A 1 99 ? 4.004 -1.888 -1.356 1.00 92.44 99 ALA A C 1
ATOM 808 O O . ALA A 1 99 ? 2.952 -2.216 -0.788 1.00 92.44 99 ALA A O 1
ATOM 809 N N . ASN A 1 100 ? 4.383 -0.611 -1.450 1.00 93.25 100 ASN A N 1
ATOM 810 C CA . ASN A 1 100 ? 3.580 0.499 -0.941 1.00 93.25 100 ASN A CA 1
ATOM 811 C C . ASN A 1 100 ? 2.286 0.688 -1.749 1.00 93.25 100 ASN A C 1
ATOM 813 O O . ASN A 1 100 ? 1.241 0.959 -1.152 1.00 93.25 100 ASN A O 1
ATOM 817 N N . LEU A 1 101 ? 2.312 0.457 -3.067 1.00 94.62 101 LEU A N 1
ATOM 818 C CA . LEU A 1 101 ? 1.120 0.487 -3.918 1.00 94.62 101 LEU A CA 1
ATOM 819 C C . LEU A 1 101 ? 0.134 -0.608 -3.511 1.00 94.62 101 LEU A C 1
ATOM 821 O O . LEU A 1 101 ? -1.024 -0.303 -3.231 1.00 94.62 101 LEU A O 1
ATOM 825 N N . PHE A 1 102 ? 0.584 -1.863 -3.416 1.00 94.12 102 PHE A N 1
ATOM 826 C CA . PHE A 1 102 ? -0.271 -2.971 -2.979 1.00 94.12 102 PHE A CA 1
ATOM 827 C C . PHE A 1 102 ? -0.850 -2.727 -1.589 1.00 94.12 102 PHE A C 1
ATOM 829 O O . PHE A 1 102 ? -2.018 -3.020 -1.334 1.00 94.12 102 PHE A O 1
ATOM 836 N N . SER A 1 103 ? -0.053 -2.140 -0.695 1.00 92.69 103 SER A N 1
ATOM 837 C CA . SER A 1 103 ? -0.524 -1.741 0.626 1.00 92.69 103 SER A CA 1
ATOM 838 C C . SER A 1 103 ? -1.619 -0.677 0.525 1.00 92.69 103 SER A C 1
ATOM 840 O O . SER A 1 103 ? -2.642 -0.809 1.191 1.00 92.69 103 SER A O 1
ATOM 842 N N . ALA A 1 104 ? -1.452 0.367 -0.287 1.00 94.00 104 ALA A N 1
ATOM 843 C CA . ALA A 1 104 ? -2.457 1.417 -0.448 1.00 94.00 104 ALA A CA 1
ATOM 844 C C . ALA A 1 104 ? -3.751 0.890 -1.093 1.00 94.00 104 ALA A C 1
ATOM 846 O O . ALA A 1 104 ? -4.839 1.134 -0.566 1.00 94.00 104 ALA A O 1
ATOM 847 N N . VAL A 1 105 ? -3.627 0.102 -2.164 1.00 94.56 105 VAL A N 1
ATOM 848 C CA . VAL A 1 105 ? -4.752 -0.511 -2.885 1.00 94.56 105 VAL A CA 1
ATOM 849 C C . VAL A 1 105 ? -5.525 -1.482 -1.995 1.00 94.56 105 VAL A C 1
ATOM 851 O O . VAL A 1 105 ? -6.745 -1.464 -1.991 1.00 94.56 105 VAL A O 1
ATOM 854 N N . ALA A 1 106 ? -4.854 -2.255 -1.138 1.00 91.75 106 ALA A N 1
ATOM 855 C CA . ALA A 1 106 ? -5.537 -3.156 -0.206 1.00 91.75 106 ALA A CA 1
ATOM 856 C C . ALA A 1 106 ? -6.414 -2.440 0.844 1.00 91.75 106 ALA A C 1
ATOM 858 O O . ALA A 1 106 ? -7.118 -3.106 1.601 1.00 91.75 106 ALA A O 1
ATOM 859 N N . SER A 1 107 ? -6.335 -1.110 0.952 1.00 90.81 107 SER A N 1
ATOM 860 C CA . SER A 1 107 ? -7.148 -0.312 1.878 1.00 90.81 107 SER A CA 1
ATOM 861 C C . SER A 1 107 ? -8.224 0.539 1.207 1.00 90.81 107 SER A C 1
ATOM 863 O O . SER A 1 107 ? -8.885 1.293 1.915 1.00 90.81 107 SER A O 1
ATOM 865 N N . ASP A 1 108 ? -8.394 0.458 -0.116 1.00 90.88 108 ASP A N 1
ATOM 866 C CA . ASP A 1 108 ? -9.329 1.315 -0.851 1.00 90.88 108 ASP A CA 1
ATOM 867 C C . ASP A 1 108 ? -9.853 0.639 -2.120 1.00 90.88 108 ASP A C 1
ATOM 869 O O . ASP A 1 108 ? -9.187 -0.181 -2.739 1.00 90.88 108 ASP A O 1
ATOM 873 N N . ASN A 1 109 ? -11.046 1.039 -2.540 1.00 88.06 109 ASN A N 1
ATOM 874 C CA . ASN A 1 109 ? -11.673 0.564 -3.766 1.00 88.06 109 ASN A CA 1
ATOM 875 C C . ASN A 1 109 ? -11.230 1.385 -4.990 1.00 88.06 109 ASN A C 1
ATOM 877 O O . ASN A 1 109 ? -11.307 0.909 -6.122 1.00 88.06 109 ASN A O 1
ATOM 881 N N . ARG A 1 110 ? -10.764 2.629 -4.799 1.00 90.06 110 ARG A N 1
ATOM 882 C CA . ARG A 1 110 ? -10.340 3.520 -5.893 1.00 90.06 110 ARG A CA 1
ATOM 883 C C . ARG A 1 110 ? -8.873 3.301 -6.261 1.00 90.06 110 ARG A C 1
ATOM 885 O O . ARG A 1 110 ? -7.989 4.060 -5.873 1.00 90.06 110 ARG A O 1
ATOM 892 N N . THR A 1 111 ? -8.614 2.274 -7.063 1.00 93.25 111 THR A N 1
ATOM 893 C CA . THR A 1 111 ? -7.245 1.849 -7.413 1.00 93.25 111 THR A CA 1
ATOM 894 C C . THR A 1 111 ? -6.570 2.705 -8.489 1.00 93.25 111 THR A C 1
ATOM 896 O O . THR A 1 111 ? -5.346 2.798 -8.525 1.00 93.25 111 THR A O 1
ATOM 899 N N . GLN A 1 112 ? -7.351 3.368 -9.346 1.00 94.06 112 GLN A N 1
ATOM 900 C CA . GLN A 1 112 ? -6.859 4.128 -10.507 1.00 94.06 112 GLN A CA 1
ATOM 901 C C . GLN A 1 112 ? -5.930 5.282 -10.113 1.00 94.06 112 GLN A C 1
ATOM 903 O O . GLN A 1 112 ? -4.844 5.424 -10.667 1.00 94.06 112 GLN A O 1
ATOM 908 N N . VAL A 1 113 ? -6.336 6.085 -9.125 1.00 94.06 113 VAL A N 1
ATOM 909 C CA . VAL A 1 113 ? -5.558 7.250 -8.672 1.00 94.06 113 VAL A CA 1
ATOM 910 C C . VAL A 1 113 ? -4.243 6.807 -8.032 1.00 94.06 113 VAL A C 1
ATOM 912 O O . VAL A 1 113 ? -3.197 7.393 -8.294 1.00 94.06 113 VAL A O 1
ATOM 915 N N . LEU A 1 114 ? -4.277 5.732 -7.241 1.00 95.19 114 LEU A N 1
ATOM 916 C CA . LEU A 1 114 ? -3.084 5.162 -6.615 1.00 95.19 114 LEU A CA 1
ATOM 917 C C . LEU A 1 114 ? -2.107 4.616 -7.656 1.00 95.19 114 LEU A C 1
ATOM 919 O O . LEU A 1 114 ? -0.903 4.832 -7.541 1.00 95.19 114 LEU A O 1
ATOM 923 N N . PHE A 1 115 ? -2.626 3.956 -8.692 1.00 95.06 115 PHE A N 1
ATOM 924 C CA . PHE A 1 115 ? -1.814 3.485 -9.805 1.00 95.06 115 PHE A CA 1
ATOM 925 C C . PHE A 1 115 ? -1.174 4.640 -10.579 1.00 95.06 115 PHE A C 1
ATOM 927 O O . PHE A 1 115 ? 0.002 4.568 -10.916 1.00 95.06 115 PHE A O 1
ATOM 934 N N . TYR A 1 116 ? -1.910 5.729 -10.815 1.00 94.00 116 TYR A N 1
ATOM 935 C CA . TYR A 1 116 ? -1.360 6.915 -11.471 1.00 94.00 116 TYR A CA 1
ATOM 936 C C . TYR A 1 116 ? -0.207 7.539 -10.669 1.00 94.00 116 TYR A C 1
ATOM 938 O O . TYR A 1 116 ? 0.846 7.824 -11.236 1.00 94.00 116 TYR A O 1
ATOM 946 N N . ILE A 1 117 ? -0.374 7.689 -9.349 1.00 94.25 117 ILE A N 1
ATOM 947 C CA . ILE A 1 117 ? 0.693 8.171 -8.455 1.00 94.25 117 ILE A CA 1
ATOM 948 C C . ILE A 1 117 ? 1.906 7.237 -8.529 1.00 94.25 117 ILE A C 1
ATOM 950 O O . ILE A 1 117 ? 3.028 7.699 -8.695 1.00 94.25 117 ILE A O 1
ATOM 954 N N . TYR A 1 118 ? 1.688 5.923 -8.471 1.00 95.06 118 TYR A N 1
ATOM 955 C CA . TYR A 1 118 ? 2.761 4.940 -8.606 1.00 95.06 118 TYR A CA 1
ATOM 956 C C . TYR A 1 118 ? 3.522 5.071 -9.932 1.00 95.06 118 TYR A C 1
ATOM 958 O O . TYR A 1 118 ? 4.748 5.124 -9.927 1.00 95.06 118 TYR A O 1
ATOM 966 N N . MET A 1 119 ? 2.813 5.179 -11.058 1.00 92.50 119 MET A N 1
ATOM 967 C CA . MET A 1 119 ? 3.428 5.341 -12.378 1.00 92.50 119 MET A CA 1
ATOM 968 C C . MET A 1 119 ? 4.265 6.619 -12.459 1.00 92.50 119 MET A C 1
ATOM 970 O O . MET A 1 119 ? 5.383 6.590 -12.975 1.00 92.50 119 MET A O 1
ATOM 974 N N . PHE A 1 120 ? 3.748 7.723 -11.913 1.00 92.12 120 PHE A N 1
ATOM 975 C CA . PHE A 1 120 ? 4.468 8.991 -11.830 1.00 92.12 120 PHE A CA 1
ATOM 976 C C . PHE A 1 120 ? 5.784 8.844 -11.048 1.00 92.12 120 PHE A C 1
ATOM 978 O O . PHE A 1 120 ? 6.843 9.247 -11.529 1.00 92.12 120 PHE A O 1
ATOM 985 N N . GLU A 1 121 ? 5.741 8.184 -9.891 1.00 93.31 121 GLU A N 1
ATOM 986 C CA . GLU A 1 121 ? 6.917 7.929 -9.052 1.00 93.31 121 GLU A CA 1
ATOM 987 C C . GLU A 1 121 ? 7.919 6.964 -9.702 1.00 93.31 121 GLU A C 1
ATOM 989 O O . GLU A 1 121 ? 9.130 7.159 -9.593 1.00 93.31 121 GLU A O 1
ATOM 994 N N . CYS A 1 122 ? 7.451 5.951 -10.439 1.00 92.62 122 CYS A N 1
ATOM 995 C CA . CYS A 1 122 ? 8.324 5.064 -11.208 1.00 92.62 122 CYS A CA 1
ATOM 996 C C . CYS A 1 122 ? 9.077 5.818 -12.310 1.00 92.62 122 CYS A C 1
ATOM 998 O O . CYS A 1 122 ? 10.288 5.638 -12.455 1.00 92.62 122 CYS A O 1
ATOM 1000 N N . VAL A 1 123 ? 8.396 6.695 -13.057 1.00 91.19 123 VAL A N 1
ATOM 1001 C CA . VAL A 1 123 ? 9.052 7.558 -14.054 1.00 91.19 123 VAL A CA 1
ATOM 1002 C C . VAL A 1 123 ? 10.076 8.465 -13.374 1.00 91.19 123 VAL A C 1
ATOM 1004 O O . VAL A 1 123 ? 11.225 8.506 -13.814 1.00 91.19 123 VAL A O 1
ATOM 1007 N N . GLY A 1 124 ? 9.710 9.114 -12.263 1.00 90.00 124 GLY A N 1
ATOM 1008 C CA . GLY A 1 124 ? 10.631 9.935 -11.472 1.00 90.00 124 GLY A CA 1
ATOM 1009 C C . GLY A 1 124 ? 11.870 9.160 -11.008 1.00 90.00 124 GLY A C 1
ATOM 1010 O O . GLY A 1 124 ? 12.998 9.644 -11.140 1.00 90.00 124 GLY A O 1
ATOM 1011 N N . CYS A 1 125 ? 11.689 7.912 -10.565 1.00 90.56 125 CYS A N 1
ATOM 1012 C CA . CYS A 1 125 ? 12.775 7.008 -10.191 1.00 90.56 125 CYS A CA 1
ATOM 1013 C C . CYS A 1 125 ? 13.726 6.743 -11.369 1.00 90.56 125 CYS A C 1
ATOM 1015 O O . CYS A 1 125 ? 14.945 6.898 -11.226 1.00 90.56 125 CYS A O 1
ATOM 1017 N N . PHE A 1 126 ? 13.200 6.406 -12.551 1.00 89.12 126 PHE A N 1
ATOM 1018 C CA . PHE A 1 126 ? 14.026 6.190 -13.741 1.00 89.12 126 PHE A CA 1
ATOM 1019 C C . PHE A 1 126 ? 14.764 7.461 -14.171 1.00 89.12 126 PHE A C 1
ATOM 1021 O O . PHE A 1 126 ? 15.968 7.418 -14.428 1.00 89.12 126 PHE A O 1
ATOM 1028 N N . GLN A 1 127 ? 14.077 8.604 -14.212 1.00 87.50 127 GLN A N 1
ATOM 1029 C CA . GLN A 1 127 ? 14.672 9.896 -14.559 1.00 87.50 127 GLN A CA 1
ATOM 1030 C C . GLN A 1 127 ? 15.828 10.258 -13.625 1.00 87.50 127 GLN A C 1
ATOM 1032 O O . GLN A 1 127 ? 16.907 10.646 -14.086 1.00 87.50 127 GLN A O 1
ATOM 1037 N N . ASN A 1 128 ? 15.628 10.089 -12.316 1.00 86.38 128 ASN A N 1
ATOM 1038 C CA . ASN A 1 128 ? 16.651 10.380 -11.325 1.00 86.38 128 ASN A CA 1
ATOM 1039 C C . ASN A 1 128 ? 17.866 9.455 -11.480 1.00 86.38 128 ASN A C 1
ATOM 1041 O O . ASN A 1 128 ? 18.992 9.944 -11.526 1.00 86.38 128 ASN A O 1
ATOM 1045 N N . ASN A 1 129 ? 17.654 8.148 -11.647 1.00 85.88 129 ASN A N 1
ATOM 1046 C CA . ASN A 1 129 ? 18.747 7.181 -11.785 1.00 85.88 129 ASN A CA 1
ATOM 1047 C C . ASN A 1 129 ? 19.535 7.338 -13.096 1.00 85.88 129 ASN A C 1
ATOM 1049 O O . ASN A 1 129 ? 20.756 7.204 -13.098 1.00 85.88 129 ASN A O 1
ATOM 1053 N N . ILE A 1 130 ? 18.871 7.682 -14.205 1.00 82.81 130 ILE A N 1
ATOM 1054 C CA . ILE A 1 130 ? 19.541 7.982 -15.482 1.00 82.81 130 ILE A CA 1
ATOM 1055 C C . ILE A 1 130 ? 20.395 9.252 -15.356 1.00 82.81 130 ILE A C 1
ATOM 1057 O O . ILE A 1 130 ? 21.525 9.309 -15.852 1.00 82.81 130 ILE A O 1
ATOM 1061 N N . ARG A 1 131 ? 19.869 10.286 -14.684 1.00 82.00 131 ARG A N 1
ATOM 1062 C CA . ARG A 1 131 ? 20.550 11.579 -14.521 1.00 82.00 131 ARG A CA 1
ATOM 1063 C C . ARG A 1 131 ? 21.685 11.524 -13.500 1.00 82.00 131 ARG A C 1
ATOM 1065 O O . ARG A 1 131 ? 22.696 12.204 -13.681 1.00 82.00 131 ARG A O 1
ATOM 1072 N N . ARG A 1 132 ? 21.498 10.782 -12.412 1.00 82.25 132 ARG A N 1
ATOM 1073 C CA . ARG A 1 132 ? 22.394 10.710 -11.254 1.00 82.25 132 ARG A CA 1
ATOM 1074 C C . ARG A 1 132 ? 22.494 9.259 -10.773 1.00 82.25 132 ARG A C 1
ATOM 1076 O O . ARG A 1 132 ? 21.905 8.919 -9.748 1.00 82.25 132 ARG A O 1
ATOM 1083 N N . PRO A 1 133 ? 23.216 8.397 -11.506 1.00 82.50 133 PRO A N 1
ATOM 1084 C CA . PRO A 1 133 ? 23.427 7.026 -11.068 1.00 82.50 133 PRO A CA 1
ATOM 1085 C C . PRO A 1 133 ? 24.229 7.021 -9.763 1.00 82.50 133 PRO A C 1
ATOM 1087 O O . PRO A 1 133 ? 25.276 7.656 -9.672 1.00 82.50 133 PRO A O 1
ATOM 1090 N N . TYR A 1 134 ? 23.743 6.301 -8.753 1.00 77.94 134 TYR A N 1
ATOM 1091 C CA . TYR A 1 134 ? 24.359 6.290 -7.422 1.00 77.94 134 TYR A CA 1
ATOM 1092 C C . TYR A 1 134 ? 25.738 5.605 -7.413 1.00 77.94 134 TYR A C 1
ATOM 1094 O O . TYR A 1 134 ? 26.657 6.044 -6.729 1.00 77.94 134 TYR A O 1
ATOM 1102 N N . LEU A 1 135 ? 25.897 4.544 -8.212 1.00 80.38 135 LEU A N 1
ATOM 1103 C CA . LEU A 1 135 ? 27.107 3.710 -8.256 1.00 80.38 135 LEU A CA 1
ATOM 1104 C C . LEU A 1 135 ? 28.100 4.101 -9.360 1.00 80.38 135 LEU A C 1
ATOM 1106 O O . LEU A 1 135 ? 29.167 3.501 -9.466 1.00 80.38 135 LEU A O 1
ATOM 1110 N N . GLN A 1 136 ? 27.756 5.063 -10.220 1.00 80.00 136 GLN A N 1
ATOM 1111 C CA . GLN A 1 136 ? 28.594 5.445 -11.356 1.00 80.00 136 GLN A CA 1
ATOM 1112 C C . GLN A 1 136 ? 29.014 6.906 -11.237 1.00 80.00 136 GLN A C 1
ATOM 1114 O O . GLN A 1 136 ? 28.197 7.793 -11.020 1.00 80.00 136 GLN A O 1
ATOM 1119 N N . HIS A 1 137 ? 30.297 7.178 -11.470 1.00 77.81 137 HIS A N 1
ATOM 1120 C CA . HIS A 1 137 ? 30.834 8.543 -11.439 1.00 77.81 137 HIS A CA 1
ATOM 1121 C C . HIS A 1 137 ? 30.370 9.419 -12.612 1.00 77.81 137 HIS A C 1
ATOM 1123 O O . HIS A 1 137 ? 30.559 10.633 -12.580 1.00 77.81 137 HIS A O 1
ATOM 1129 N N . CYS A 1 138 ? 29.792 8.822 -13.659 1.00 79.31 138 CYS A N 1
ATOM 1130 C CA . CYS A 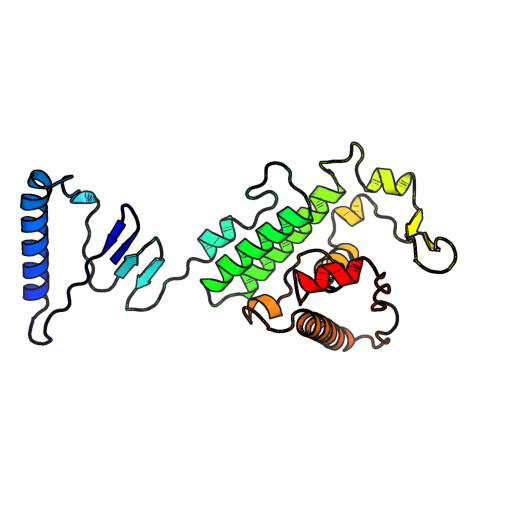1 138 ? 29.310 9.544 -14.830 1.00 79.31 138 CYS A CA 1
ATOM 1131 C C . CYS A 1 138 ? 27.823 9.251 -15.086 1.00 79.31 138 CYS A C 1
ATOM 1133 O O . CYS A 1 138 ? 27.420 8.089 -15.044 1.00 79.31 138 CYS A O 1
ATOM 1135 N N . PRO A 1 139 ? 27.003 10.279 -15.373 1.00 79.44 139 PRO A N 1
ATOM 1136 C CA . PRO A 1 139 ? 25.621 10.101 -15.799 1.00 79.44 139 PRO A CA 1
ATOM 1137 C C . PRO A 1 139 ? 25.499 9.217 -17.041 1.00 79.44 139 PRO A C 1
ATOM 1139 O O . PRO A 1 139 ? 26.304 9.326 -17.973 1.00 79.44 139 PRO A O 1
ATOM 1142 N N . PHE A 1 140 ? 24.423 8.434 -17.113 1.00 77.62 140 PHE A N 1
ATOM 1143 C CA . PHE A 1 140 ? 24.148 7.540 -18.240 1.00 77.62 140 PHE A CA 1
ATOM 1144 C C . PHE A 1 140 ? 24.196 8.229 -19.623 1.00 77.62 140 PHE A C 1
ATOM 1146 O O . PHE A 1 140 ? 24.798 7.674 -20.542 1.00 77.62 140 PHE A O 1
ATOM 1153 N N . PRO A 1 141 ? 23.697 9.470 -19.810 1.00 76.12 141 PRO A N 1
ATOM 1154 C CA . PRO A 1 141 ? 23.773 10.149 -21.109 1.00 76.12 141 PRO A CA 1
ATOM 1155 C C . PRO A 1 141 ? 25.205 10.470 -21.539 1.00 76.12 141 PRO A C 1
ATOM 1157 O O . PRO A 1 141 ? 25.522 10.471 -22.726 1.00 76.12 141 PRO A O 1
ATOM 1160 N N . GLN A 1 142 ? 26.092 10.750 -20.581 1.00 77.06 142 GLN A N 1
ATOM 1161 C CA . GLN A 1 142 ? 27.505 10.987 -20.873 1.00 77.06 142 GLN A CA 1
ATOM 1162 C C . GLN A 1 142 ? 28.209 9.679 -21.241 1.00 77.06 142 GLN A C 1
ATOM 1164 O O . GLN A 1 142 ? 29.042 9.672 -22.147 1.00 77.06 142 GLN A O 1
ATOM 1169 N N . LEU A 1 143 ? 27.841 8.575 -20.585 1.00 74.75 143 LEU A N 1
ATOM 1170 C CA . LEU A 1 143 ? 28.335 7.239 -20.910 1.00 74.75 143 LEU A CA 1
ATOM 1171 C C . LEU A 1 143 ? 27.909 6.813 -22.324 1.00 74.75 143 LEU A C 1
ATOM 1173 O O . LEU A 1 143 ? 28.755 6.404 -23.115 1.00 74.75 143 LEU A O 1
ATOM 1177 N N . MET A 1 144 ? 26.632 6.994 -22.672 1.00 71.88 144 MET A N 1
ATOM 1178 C CA . MET A 1 144 ? 26.089 6.657 -23.995 1.00 71.88 144 MET A CA 1
ATOM 1179 C C . MET A 1 144 ? 26.702 7.497 -25.121 1.00 71.88 144 MET A C 1
ATOM 1181 O O . MET A 1 144 ? 26.969 6.973 -26.199 1.00 71.88 144 MET A O 1
ATOM 1185 N N . LYS A 1 145 ? 26.996 8.783 -24.874 1.00 73.38 145 LYS A N 1
ATOM 1186 C CA . LYS A 1 145 ? 27.739 9.623 -25.833 1.00 73.38 145 LYS A CA 1
ATOM 1187 C C . LYS A 1 145 ? 29.152 9.102 -26.098 1.00 73.38 145 LYS A C 1
ATOM 1189 O O . LYS A 1 145 ? 29.644 9.241 -27.212 1.00 73.38 145 LYS A O 1
ATOM 1194 N N . ARG A 1 146 ? 29.812 8.537 -25.082 1.00 71.12 146 ARG A N 1
ATOM 1195 C CA . ARG A 1 146 ? 31.163 7.969 -25.209 1.00 71.12 146 ARG A CA 1
ATOM 1196 C C . ARG A 1 146 ? 31.144 6.604 -25.895 1.00 71.12 146 ARG A C 1
ATOM 1198 O O . ARG A 1 146 ? 32.005 6.346 -26.724 1.00 71.12 146 ARG A O 1
ATOM 1205 N N . ASN A 1 147 ? 30.159 5.766 -25.574 1.00 68.00 147 ASN A N 1
ATOM 1206 C CA . ASN A 1 147 ? 30.032 4.399 -26.073 1.00 68.00 147 ASN A CA 1
ATOM 1207 C C . ASN A 1 147 ? 28.587 4.120 -26.533 1.00 68.00 147 ASN A C 1
ATOM 1209 O O . ASN A 1 147 ? 27.796 3.577 -25.764 1.00 68.00 147 ASN A O 1
ATOM 1213 N N . PRO A 1 148 ? 28.221 4.431 -27.789 1.00 65.25 148 PRO A N 1
ATOM 1214 C CA . PRO A 1 148 ? 26.851 4.250 -28.293 1.00 65.25 148 PRO A CA 1
ATOM 1215 C C . PRO A 1 148 ? 26.506 2.790 -28.647 1.00 65.25 148 PRO A C 1
ATOM 1217 O O . PRO A 1 148 ? 25.438 2.499 -29.188 1.00 65.25 148 PRO A O 1
ATOM 1220 N N . ARG A 1 149 ? 27.431 1.856 -28.407 1.00 65.12 149 ARG A N 1
ATOM 1221 C CA . ARG A 1 149 ? 27.296 0.443 -28.766 1.00 65.12 149 ARG A CA 1
ATOM 1222 C C . ARG A 1 149 ? 27.129 -0.381 -27.499 1.00 65.12 149 ARG A C 1
ATOM 1224 O O . ARG A 1 149 ? 28.046 -0.446 -26.684 1.00 65.12 149 ARG A O 1
ATOM 1231 N N . LEU A 1 150 ? 25.977 -1.032 -27.366 1.00 62.09 150 LEU A N 1
ATOM 1232 C CA . LEU A 1 150 ? 25.739 -2.028 -26.331 1.00 62.09 150 LEU A CA 1
ATOM 1233 C C . LEU A 1 150 ? 26.002 -3.405 -26.934 1.00 62.09 150 LEU A C 1
ATOM 1235 O O . LEU A 1 150 ? 25.420 -3.801 -27.943 1.00 62.09 150 LEU A O 1
ATOM 1239 N N . THR A 1 151 ? 26.948 -4.119 -26.336 1.00 58.53 151 THR A N 1
ATOM 1240 C CA . THR A 1 151 ? 27.291 -5.470 -26.773 1.00 58.53 151 THR A CA 1
ATOM 1241 C C . THR A 1 151 ? 26.479 -6.444 -25.941 1.00 58.53 151 THR A C 1
ATOM 1243 O O . THR A 1 151 ? 26.767 -6.628 -24.760 1.00 58.53 151 THR A O 1
ATOM 1246 N N . VAL A 1 152 ? 25.456 -7.046 -26.544 1.00 62.31 152 VAL A N 1
ATOM 1247 C CA . VAL A 1 152 ? 24.702 -8.120 -25.901 1.00 62.31 152 VAL A CA 1
ATOM 1248 C C . VAL A 1 152 ? 25.439 -9.418 -26.206 1.00 62.31 152 VAL A C 1
ATOM 1250 O O . VAL A 1 152 ? 25.672 -9.758 -27.368 1.00 62.31 152 VAL A O 1
ATOM 1253 N N . LYS A 1 153 ? 25.874 -10.119 -25.159 1.00 54.28 153 LYS A N 1
ATOM 1254 C CA . LYS A 1 153 ? 26.402 -11.474 -25.311 1.00 54.28 153 LYS A CA 1
ATOM 1255 C C . LYS A 1 153 ? 25.208 -12.407 -25.475 1.00 54.28 153 LYS A C 1
ATOM 1257 O O . LYS A 1 153 ? 24.450 -12.586 -24.531 1.00 54.28 153 LYS A O 1
ATOM 1262 N N . THR A 1 154 ? 25.028 -12.938 -26.675 1.00 54.41 154 THR A N 1
ATOM 1263 C CA . THR A 1 154 ? 24.139 -14.071 -26.942 1.00 54.41 154 THR A CA 1
ATOM 1264 C C . THR A 1 154 ? 24.940 -15.363 -26.853 1.00 54.41 154 THR A C 1
ATOM 1266 O O . THR A 1 154 ? 26.099 -15.389 -27.272 1.00 54.41 154 THR A O 1
ATOM 1269 N N . ASP A 1 155 ? 24.322 -16.406 -26.296 1.00 56.75 155 ASP A N 1
ATOM 1270 C CA . ASP A 1 155 ? 24.977 -17.690 -26.016 1.00 56.75 155 ASP A CA 1
ATOM 1271 C C . ASP A 1 155 ? 25.414 -18.442 -27.285 1.00 56.75 155 ASP A C 1
ATOM 1273 O O . ASP A 1 155 ? 26.363 -19.217 -27.221 1.00 56.75 155 ASP A O 1
ATOM 1277 N N . ASP A 1 156 ? 24.843 -18.123 -28.453 1.00 57.97 156 ASP A N 1
ATOM 1278 C CA . ASP A 1 156 ? 25.240 -18.704 -29.735 1.00 57.97 156 ASP A CA 1
ATOM 1279 C C . ASP A 1 156 ? 25.584 -17.631 -30.786 1.00 57.97 156 ASP A C 1
ATOM 1281 O O . ASP A 1 156 ? 24.790 -16.742 -31.090 1.00 57.97 156 ASP A O 1
ATOM 1285 N N . VAL A 1 157 ? 26.785 -17.771 -31.367 1.00 54.38 157 VAL A N 1
ATOM 1286 C CA . VAL A 1 157 ? 27.343 -17.047 -32.532 1.00 54.38 157 VAL A CA 1
ATOM 1287 C C . VAL A 1 157 ? 27.559 -15.540 -32.339 1.00 54.38 157 VAL A C 1
ATOM 1289 O O . VAL A 1 157 ? 26.632 -14.763 -32.491 1.00 54.38 157 VAL A O 1
ATOM 1292 N N . ALA A 1 158 ? 28.830 -15.157 -32.127 1.00 59.34 158 ALA A N 1
ATOM 1293 C CA . ALA A 1 158 ? 29.420 -13.806 -32.166 1.00 59.34 158 ALA A CA 1
ATOM 1294 C C . ALA A 1 158 ? 28.637 -12.682 -31.437 1.00 59.34 158 ALA A C 1
ATOM 1296 O O . ALA A 1 158 ? 27.477 -12.428 -31.735 1.00 59.34 158 ALA A O 1
ATOM 1297 N N . PRO A 1 159 ? 29.267 -11.909 -30.530 1.00 56.75 159 PRO A N 1
ATOM 1298 C CA . PRO A 1 159 ? 28.566 -10.876 -29.765 1.00 56.75 159 PRO A CA 1
ATOM 1299 C C . PRO A 1 159 ? 27.787 -9.922 -30.685 1.00 56.75 159 PRO A C 1
ATOM 1301 O O . PRO A 1 159 ? 28.376 -9.150 -31.451 1.00 56.75 159 PRO A O 1
ATOM 1304 N N . LYS A 1 160 ? 26.451 -9.983 -30.619 1.00 58.06 160 LYS A N 1
ATOM 1305 C CA . LYS A 1 160 ? 25.580 -9.155 -31.449 1.00 58.06 160 LYS A CA 1
ATOM 1306 C C . LYS A 1 160 ? 25.635 -7.748 -30.873 1.00 58.06 160 LYS A C 1
ATOM 1308 O O . LYS A 1 160 ? 25.066 -7.439 -29.826 1.00 58.06 160 LYS A O 1
ATOM 1313 N N . THR A 1 161 ? 26.412 -6.896 -31.529 1.00 55.06 161 THR A N 1
ATOM 1314 C CA . THR A 1 161 ? 26.527 -5.498 -31.124 1.00 55.06 161 THR A CA 1
ATOM 1315 C C . THR A 1 161 ? 25.264 -4.788 -31.572 1.00 55.06 161 THR A C 1
ATOM 1317 O O . THR A 1 161 ? 25.069 -4.541 -32.761 1.00 55.06 161 THR A O 1
ATOM 1320 N N . VAL A 1 162 ? 24.393 -4.477 -30.618 1.00 57.16 162 VAL A N 1
ATOM 1321 C CA . VAL A 1 162 ? 23.206 -3.676 -30.879 1.00 57.16 162 VAL A CA 1
ATOM 1322 C C . VAL A 1 162 ? 23.645 -2.220 -30.784 1.00 57.16 162 VAL A C 1
ATOM 1324 O O . VAL A 1 162 ? 24.007 -1.716 -29.717 1.00 57.16 162 VAL A O 1
ATOM 1327 N N . SER A 1 163 ? 23.674 -1.528 -31.924 1.00 54.78 163 SER A N 1
ATOM 1328 C CA . SER A 1 163 ? 23.767 -0.071 -31.899 1.00 54.78 163 SER A CA 1
ATOM 1329 C C . SER A 1 163 ? 22.480 0.449 -31.278 1.00 54.78 163 SER A C 1
ATOM 1331 O O . SER A 1 163 ? 21.404 0.216 -31.833 1.00 54.78 163 SER A O 1
ATOM 1333 N N . VAL A 1 164 ? 22.574 1.139 -30.143 1.00 56.31 164 VAL A N 1
ATOM 1334 C CA . VAL A 1 164 ? 21.401 1.799 -29.574 1.00 56.31 164 VAL A CA 1
ATOM 1335 C C . VAL A 1 164 ? 21.083 2.988 -30.466 1.00 56.31 164 VAL A C 1
ATOM 1337 O O . VAL A 1 164 ? 21.658 4.065 -30.339 1.00 56.31 164 VAL A O 1
ATOM 1340 N N . LEU A 1 165 ? 20.195 2.758 -31.430 1.00 49.81 165 LEU A N 1
ATOM 1341 C CA . LEU A 1 165 ? 19.624 3.788 -32.285 1.00 49.81 165 LEU A CA 1
ATOM 1342 C C . LEU A 1 165 ? 18.527 4.509 -31.503 1.00 49.81 165 LEU A C 1
ATOM 1344 O O . LEU A 1 165 ? 17.347 4.362 -31.785 1.00 49.81 165 LEU A O 1
ATOM 1348 N N . SER A 1 166 ? 18.916 5.273 -30.486 1.00 51.44 166 SER A N 1
ATOM 1349 C CA . SER A 1 166 ? 18.122 6.421 -30.059 1.00 51.44 166 SER A CA 1
ATOM 1350 C C . SER A 1 166 ? 19.008 7.397 -29.289 1.00 51.44 166 SER A C 1
ATOM 1352 O O . SER A 1 166 ? 19.752 6.977 -28.393 1.00 51.44 166 SER A O 1
ATOM 1354 N N . PRO A 1 167 ? 18.983 8.696 -29.630 1.00 53.66 167 PRO A N 1
ATOM 1355 C CA . PRO A 1 167 ? 19.758 9.687 -28.923 1.00 53.66 167 PRO A CA 1
ATOM 13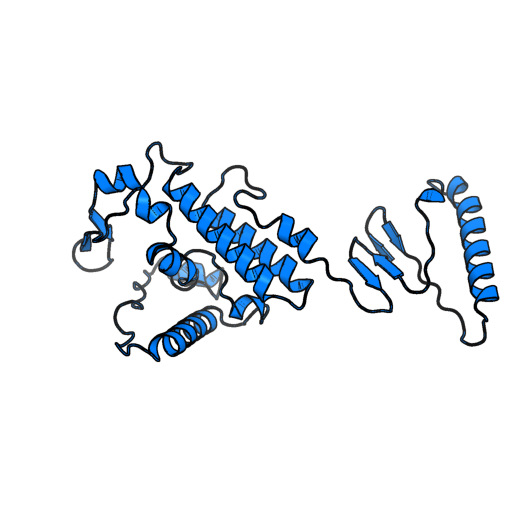56 C C . PRO A 1 167 ? 19.032 9.926 -27.602 1.00 53.66 167 PRO A C 1
ATOM 1358 O O . PRO A 1 167 ? 18.066 10.679 -27.551 1.00 53.66 167 PRO A O 1
ATOM 1361 N N . ILE A 1 168 ? 19.478 9.282 -26.522 1.00 54.78 168 ILE A N 1
ATOM 1362 C CA . ILE A 1 168 ? 19.084 9.711 -25.179 1.00 54.78 168 ILE A CA 1
ATOM 1363 C C . ILE A 1 168 ? 19.706 11.100 -24.986 1.00 54.78 168 ILE A C 1
ATOM 1365 O O . ILE A 1 168 ? 20.853 11.250 -24.554 1.00 54.78 168 ILE A O 1
ATOM 1369 N N . THR A 1 169 ? 18.989 12.126 -25.435 1.00 58.84 169 THR A N 1
ATOM 1370 C CA . THR A 1 169 ? 19.349 13.528 -25.275 1.00 58.84 169 THR A CA 1
ATOM 1371 C C . THR A 1 169 ? 18.982 13.959 -23.862 1.00 58.84 169 THR A C 1
ATOM 1373 O O . THR A 1 169 ? 18.189 13.323 -23.173 1.00 58.84 169 THR A O 1
ATOM 1376 N N . ALA A 1 170 ? 19.556 15.067 -23.390 1.00 58.66 170 ALA A N 1
ATOM 1377 C CA . ALA A 1 170 ? 19.159 15.621 -22.096 1.00 58.66 170 ALA A CA 1
ATOM 1378 C C . ALA A 1 170 ? 17.645 15.928 -22.035 1.00 58.66 170 ALA A C 1
ATOM 1380 O O . ALA A 1 170 ? 17.049 15.848 -20.966 1.00 58.66 170 ALA A O 1
ATOM 1381 N N . GLU A 1 171 ? 17.031 16.221 -23.185 1.00 57.84 171 GLU A N 1
ATOM 1382 C CA . GLU A 1 171 ? 15.606 16.520 -23.342 1.00 57.84 171 GLU A CA 1
ATOM 1383 C C . GLU A 1 171 ? 14.727 15.261 -23.273 1.00 57.84 171 GLU A C 1
ATOM 1385 O O . GLU A 1 171 ? 13.704 15.273 -22.588 1.00 57.84 171 GLU A O 1
ATOM 1390 N N . SER A 1 172 ? 15.154 14.141 -23.876 1.00 58.38 172 SER A N 1
ATOM 1391 C CA . SER A 1 172 ? 14.409 12.868 -23.847 1.00 58.38 172 SER A CA 1
ATOM 1392 C C . SER A 1 172 ? 14.366 12.206 -22.463 1.00 58.38 172 SER A C 1
ATOM 1394 O O . SER A 1 172 ? 13.590 11.280 -22.245 1.00 58.38 172 SER A O 1
ATOM 1396 N N . ILE A 1 173 ? 15.227 12.655 -21.544 1.00 60.62 173 ILE A N 1
ATOM 1397 C CA . ILE A 1 173 ? 15.263 12.233 -20.135 1.00 60.62 173 ILE A CA 1
ATOM 1398 C C . ILE A 1 173 ? 14.240 13.015 -19.310 1.00 60.62 173 ILE A C 1
ATOM 1400 O O . ILE A 1 173 ? 13.743 12.526 -18.303 1.00 60.62 173 ILE A O 1
ATOM 1404 N N . ILE A 1 174 ? 13.935 14.251 -19.708 1.00 59.34 174 ILE A N 1
ATOM 1405 C CA . ILE A 1 174 ? 13.010 15.120 -18.974 1.00 59.34 174 ILE A CA 1
ATOM 1406 C C . ILE A 1 174 ? 11.567 14.820 -19.387 1.00 59.34 174 ILE A C 1
ATOM 1408 O O . ILE A 1 174 ? 10.676 14.841 -18.539 1.00 59.34 174 ILE A O 1
ATOM 1412 N N . GLN A 1 175 ? 11.330 14.504 -20.663 1.00 63.34 175 GLN A N 1
ATOM 1413 C CA . GLN A 1 175 ? 9.996 14.160 -21.148 1.00 63.34 175 GLN A CA 1
ATOM 1414 C C . GLN A 1 175 ? 9.729 12.648 -21.079 1.00 63.34 175 GLN A C 1
ATOM 1416 O O . GLN A 1 175 ? 10.621 11.867 -21.421 1.00 63.34 175 GLN A O 1
ATOM 1421 N N . PRO A 1 176 ? 8.514 12.215 -20.682 1.00 60.38 176 PRO A N 1
ATOM 1422 C CA . PRO A 1 176 ? 8.087 10.823 -20.789 1.00 60.38 176 PRO A CA 1
ATOM 1423 C C . PRO A 1 176 ? 8.112 10.371 -22.258 1.00 60.38 176 PRO A C 1
ATOM 1425 O O . PRO A 1 176 ? 7.174 10.585 -23.016 1.00 60.38 176 PRO A O 1
ATOM 1428 N N . SER A 1 177 ? 9.232 9.798 -22.680 1.00 66.75 177 SER A N 1
ATOM 1429 C CA . SER A 1 177 ? 9.438 9.205 -23.996 1.00 66.75 177 SER A CA 1
ATOM 1430 C C . SER A 1 177 ? 8.975 7.745 -24.035 1.00 66.75 177 SER A C 1
ATOM 1432 O O . SER A 1 177 ? 8.733 7.119 -22.999 1.00 66.75 177 SER A O 1
ATOM 1434 N N . GLU A 1 178 ? 8.900 7.174 -25.240 1.00 69.12 178 GLU A N 1
ATOM 1435 C CA . GLU A 1 178 ? 8.632 5.744 -25.474 1.00 69.12 178 GLU A CA 1
ATOM 1436 C C . GLU A 1 178 ? 9.554 4.821 -24.662 1.00 69.12 178 GLU A C 1
AT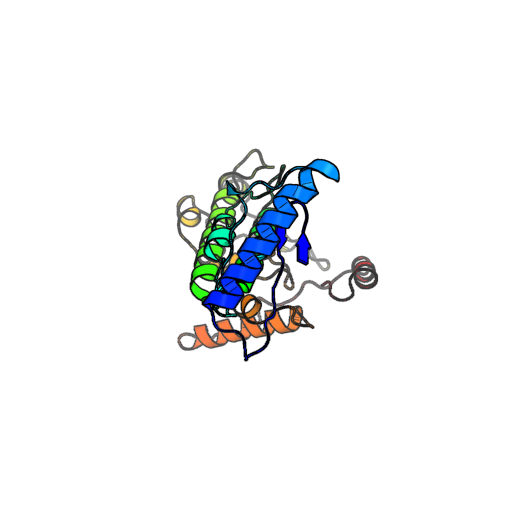OM 1438 O O . GLU A 1 178 ? 9.157 3.719 -24.295 1.00 69.12 178 GLU A O 1
ATOM 1443 N N . LEU A 1 179 ? 10.755 5.295 -24.303 1.00 76.06 179 LEU A N 1
ATOM 1444 C CA . LEU A 1 179 ? 11.669 4.596 -23.404 1.00 76.06 179 LEU A CA 1
ATOM 1445 C C . LEU A 1 179 ? 11.019 4.298 -22.048 1.00 76.06 179 LEU A C 1
ATOM 1447 O O . LEU A 1 179 ? 11.074 3.163 -21.587 1.00 76.06 179 LEU A O 1
ATOM 1451 N N . TYR A 1 180 ? 10.397 5.291 -21.407 1.00 82.00 180 TYR A N 1
ATOM 1452 C CA . TYR A 1 180 ? 9.773 5.089 -20.097 1.00 82.00 180 TYR A CA 1
ATOM 1453 C C . TYR A 1 180 ? 8.546 4.192 -20.199 1.00 82.00 180 TYR A C 1
ATOM 1455 O O . TYR A 1 180 ? 8.336 3.370 -19.315 1.00 82.00 180 TYR A O 1
ATOM 1463 N N . TRP A 1 181 ? 7.783 4.285 -21.290 1.00 79.88 181 TRP A N 1
ATOM 1464 C CA . TRP A 1 181 ? 6.699 3.341 -21.556 1.00 79.88 181 TRP A CA 1
ATOM 1465 C C . TRP A 1 181 ? 7.214 1.913 -21.723 1.00 79.88 181 TRP A C 1
ATOM 1467 O O . TRP A 1 181 ? 6.678 1.008 -21.096 1.00 79.88 181 TRP A O 1
ATOM 1477 N N . GLY A 1 182 ? 8.289 1.709 -22.487 1.00 80.06 182 GLY A N 1
ATOM 1478 C CA . GLY A 1 182 ? 8.923 0.399 -22.638 1.00 80.06 182 GLY A CA 1
ATOM 1479 C C . GLY A 1 182 ? 9.433 -0.162 -21.311 1.00 80.06 182 GLY A C 1
ATOM 1480 O O . GLY A 1 182 ? 9.217 -1.335 -21.017 1.00 80.06 182 GLY A O 1
ATOM 1481 N N . LEU A 1 183 ? 10.039 0.687 -20.474 1.00 86.62 183 LEU A N 1
ATOM 1482 C CA . LEU A 1 183 ? 10.462 0.300 -19.131 1.00 86.62 183 LEU A CA 1
ATOM 1483 C C . LEU A 1 183 ? 9.262 -0.087 -18.265 1.00 86.62 183 LEU A C 1
ATOM 1485 O O . LEU A 1 183 ? 9.294 -1.156 -17.677 1.00 86.62 183 LEU A O 1
ATOM 1489 N N . LEU A 1 184 ? 8.206 0.733 -18.231 1.00 88.38 184 LEU A N 1
ATOM 1490 C CA . LEU A 1 184 ? 7.011 0.533 -17.402 1.00 88.38 184 LEU A CA 1
ATOM 1491 C C . LEU A 1 184 ? 6.136 -0.655 -17.830 1.00 88.38 184 LEU A C 1
ATOM 1493 O O . LEU A 1 184 ? 5.441 -1.234 -16.999 1.00 88.38 184 LEU A O 1
ATOM 1497 N N . LEU A 1 185 ? 6.137 -1.006 -19.116 1.00 86.44 185 LEU A N 1
ATOM 1498 C CA . LEU A 1 185 ? 5.318 -2.089 -19.666 1.00 86.44 185 LEU A CA 1
ATOM 1499 C C . LEU A 1 185 ? 6.025 -3.448 -19.662 1.00 86.44 185 LEU A C 1
ATOM 1501 O O . LEU A 1 185 ? 5.373 -4.449 -19.952 1.00 86.44 185 LEU A O 1
ATOM 1505 N N . CYS A 1 186 ? 7.322 -3.499 -19.341 1.00 85.56 186 CYS A N 1
ATOM 1506 C CA . CYS A 1 186 ? 8.091 -4.738 -19.269 1.00 85.56 186 CYS A CA 1
ATOM 1507 C C . CYS A 1 186 ? 8.199 -5.225 -17.808 1.00 85.56 186 CYS A C 1
ATOM 1509 O O . CYS A 1 186 ? 9.013 -4.695 -17.043 1.00 85.56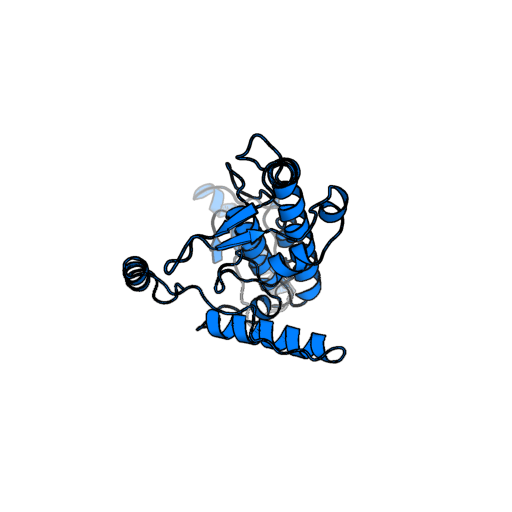 186 CYS A O 1
ATOM 1511 N N . PRO A 1 187 ? 7.384 -6.211 -17.387 1.00 87.44 187 PRO A N 1
ATOM 1512 C CA . PRO A 1 187 ? 7.424 -6.759 -16.038 1.00 87.44 187 PRO A CA 1
ATOM 1513 C C . PRO A 1 187 ? 8.648 -7.656 -15.828 1.00 87.44 187 PRO A C 1
ATOM 1515 O O . PRO A 1 187 ? 9.253 -8.179 -16.768 1.00 87.44 187 PRO A O 1
ATOM 1518 N N . ARG A 1 188 ? 8.976 -7.895 -14.555 1.00 88.25 188 ARG A N 1
ATOM 1519 C CA . ARG A 1 188 ? 10.121 -8.715 -14.124 1.00 88.25 188 ARG A CA 1
ATOM 1520 C C . ARG A 1 188 ? 10.139 -10.121 -14.734 1.00 88.25 188 ARG A C 1
ATOM 1522 O O . ARG A 1 188 ? 11.210 -10.620 -15.055 1.00 88.25 188 ARG A O 1
ATOM 1529 N N . THR A 1 189 ? 8.977 -10.746 -14.916 1.00 87.31 189 THR A N 1
ATOM 1530 C CA . THR A 1 189 ? 8.837 -12.100 -15.492 1.00 87.31 189 THR A CA 1
ATOM 1531 C C . THR A 1 189 ? 9.320 -12.213 -16.939 1.00 87.31 189 THR A C 1
ATOM 1533 O O . THR A 1 189 ? 9.614 -13.316 -17.392 1.00 87.31 189 THR A O 1
ATOM 1536 N N . LEU A 1 190 ? 9.416 -11.090 -17.656 1.00 85.19 190 LEU A N 1
ATOM 1537 C CA . LEU A 1 190 ? 9.908 -11.008 -19.034 1.00 85.19 190 LEU A CA 1
ATOM 1538 C C . LEU A 1 190 ? 11.301 -10.360 -19.116 1.00 85.19 190 LEU A C 1
ATOM 1540 O O . LEU A 1 190 ? 11.708 -9.892 -20.176 1.00 85.19 190 LEU A O 1
ATOM 1544 N N . GLY A 1 191 ? 12.032 -10.311 -17.996 1.00 82.06 191 GLY A N 1
ATOM 1545 C CA . GLY A 1 191 ? 13.370 -9.716 -17.918 1.00 82.06 191 GLY A CA 1
ATOM 1546 C C . GLY A 1 191 ? 13.380 -8.196 -17.726 1.00 82.06 191 GLY A C 1
ATOM 1547 O O . GLY A 1 191 ? 14.424 -7.566 -17.892 1.00 82.06 191 GLY A O 1
ATOM 1548 N N . GLY A 1 192 ? 12.234 -7.596 -17.395 1.00 88.44 192 GLY A N 1
ATOM 1549 C CA . GLY A 1 192 ? 12.117 -6.177 -17.071 1.00 88.44 192 GLY A CA 1
ATOM 1550 C C . GLY A 1 192 ? 12.408 -5.842 -15.605 1.00 88.44 192 GLY A C 1
ATOM 1551 O O . GLY A 1 192 ? 12.951 -6.637 -14.837 1.00 88.44 192 GLY A O 1
ATOM 1552 N N . TYR A 1 193 ? 12.014 -4.635 -15.199 1.00 91.38 193 TYR A N 1
ATOM 1553 C CA . TYR A 1 193 ? 12.119 -4.177 -13.810 1.00 91.38 193 TYR A CA 1
ATOM 1554 C C . TYR A 1 193 ? 10.933 -4.682 -12.961 1.00 91.38 193 TYR A C 1
ATOM 1556 O O . TYR A 1 193 ? 9.916 -5.105 -13.517 1.00 91.38 193 TYR A O 1
ATOM 1564 N N . PRO A 1 194 ? 11.009 -4.644 -11.612 1.00 91.25 194 PRO A N 1
ATOM 1565 C CA . PRO A 1 194 ? 9.908 -5.039 -10.725 1.00 91.25 194 PRO A CA 1
ATOM 1566 C C . PRO A 1 194 ? 8.789 -3.987 -10.722 1.00 91.25 194 PRO A C 1
ATOM 1568 O O . PRO A 1 194 ? 8.541 -3.295 -9.735 1.00 91.25 194 PRO A O 1
ATOM 1571 N N . ILE A 1 195 ? 8.126 -3.854 -11.866 1.00 92.38 195 ILE A N 1
ATOM 1572 C CA . ILE A 1 195 ? 7.019 -2.938 -12.093 1.00 92.38 195 ILE A CA 1
ATOM 1573 C C . ILE A 1 195 ? 5.705 -3.696 -11.992 1.00 92.38 195 ILE A C 1
ATOM 1575 O O . ILE A 1 195 ? 5.583 -4.845 -12.416 1.00 92.38 195 ILE A O 1
ATOM 1579 N N . VAL A 1 196 ? 4.712 -3.026 -11.425 1.00 92.75 196 VAL A N 1
ATOM 1580 C CA . VAL A 1 196 ? 3.358 -3.538 -11.278 1.00 92.75 196 VAL A CA 1
ATOM 1581 C C . VAL A 1 196 ? 2.512 -3.016 -12.429 1.00 92.75 196 VAL A C 1
ATOM 1583 O O . VAL A 1 196 ? 2.404 -1.808 -12.624 1.00 92.75 196 VAL A O 1
ATOM 1586 N N . LEU A 1 197 ? 1.885 -3.922 -13.175 1.00 92.19 197 LEU A N 1
ATOM 1587 C CA . LEU A 1 197 ? 0.901 -3.570 -14.197 1.00 92.19 197 LEU A CA 1
ATOM 1588 C C . LEU A 1 197 ? -0.479 -3.371 -13.554 1.00 92.19 197 LEU A C 1
ATOM 1590 O O . LEU A 1 197 ? -0.775 -3.941 -12.504 1.00 92.19 197 LEU A O 1
ATOM 1594 N N . TYR A 1 198 ? -1.343 -2.573 -14.187 1.00 92.81 198 TYR A N 1
ATOM 1595 C CA . TYR A 1 198 ? -2.643 -2.218 -13.611 1.00 92.81 198 TYR A CA 1
ATOM 1596 C C . TYR A 1 198 ? -3.510 -3.436 -13.239 1.00 92.81 198 TYR A C 1
ATOM 1598 O O . TYR A 1 198 ? -3.986 -3.474 -12.108 1.00 92.81 198 TYR A O 1
ATOM 1606 N N . PRO A 1 199 ? -3.683 -4.474 -14.082 1.00 92.19 199 PRO A N 1
ATOM 1607 C CA . PRO A 1 199 ? -4.456 -5.655 -13.695 1.00 92.19 199 PRO A CA 1
ATOM 1608 C C . PRO A 1 199 ? -3.950 -6.327 -12.414 1.00 92.19 199 PRO A C 1
ATOM 1610 O O . PRO A 1 199 ? -4.759 -6.760 -11.589 1.00 92.19 199 PRO A O 1
ATOM 1613 N N . SER A 1 200 ? -2.634 -6.335 -12.188 1.00 90.69 200 SER A N 1
ATOM 1614 C CA . SER A 1 200 ? -2.009 -6.974 -11.028 1.00 90.69 200 SER A CA 1
ATOM 1615 C C . SER A 1 200 ? -2.460 -6.359 -9.699 1.00 90.69 200 SER A C 1
ATOM 1617 O O . SER A 1 200 ? -2.426 -7.038 -8.678 1.00 90.69 200 SER A O 1
ATOM 1619 N N . ILE A 1 201 ? -2.918 -5.099 -9.684 1.00 93.00 201 ILE A N 1
ATOM 1620 C CA . ILE A 1 201 ? -3.468 -4.473 -8.467 1.00 93.00 201 ILE A CA 1
ATOM 1621 C C . ILE A 1 201 ? -4.935 -4.840 -8.223 1.00 93.00 201 ILE A C 1
ATOM 1623 O O . ILE A 1 201 ? -5.424 -4.674 -7.108 1.00 93.00 201 ILE A O 1
ATOM 1627 N N . LEU A 1 202 ? -5.641 -5.316 -9.252 1.00 92.00 202 LEU A N 1
ATOM 1628 C CA . LEU A 1 202 ? -7.038 -5.741 -9.160 1.00 92.00 202 LEU A CA 1
ATOM 1629 C C . LEU A 1 202 ? -7.147 -7.175 -8.636 1.00 92.00 202 LEU A C 1
ATOM 1631 O O . LEU A 1 202 ? -8.094 -7.499 -7.922 1.00 92.00 202 LEU A O 1
ATOM 1635 N N . VAL A 1 203 ? -6.177 -8.029 -8.978 1.00 89.94 203 VAL A N 1
ATOM 1636 C CA . VAL A 1 203 ? -6.155 -9.440 -8.582 1.00 89.94 203 VAL A CA 1
ATOM 1637 C C . VAL A 1 203 ? -4.917 -9.727 -7.746 1.00 89.94 203 VAL A C 1
ATOM 1639 O O . VAL A 1 203 ? -3.795 -9.766 -8.242 1.00 89.94 203 VAL A O 1
ATOM 1642 N N . LYS A 1 204 ? -5.124 -9.981 -6.453 1.00 85.00 204 LYS A N 1
ATOM 1643 C CA . LYS A 1 204 ? -4.033 -10.313 -5.538 1.00 85.00 204 LYS A CA 1
ATOM 1644 C C . LYS A 1 204 ? -3.625 -11.781 -5.683 1.00 85.00 204 LYS A C 1
ATOM 1646 O O . LYS A 1 204 ? -4.424 -12.667 -5.402 1.00 85.00 204 LYS A O 1
ATOM 1651 N N . GLY A 1 205 ? -2.355 -12.019 -6.012 1.00 83.88 205 GLY A N 1
ATOM 1652 C CA . GLY A 1 205 ? -1.731 -13.344 -5.922 1.00 83.88 205 GLY A CA 1
ATOM 1653 C C . GLY A 1 205 ? -2.166 -14.315 -7.017 1.00 83.88 205 GLY A C 1
ATOM 1654 O O . GLY A 1 205 ? -2.602 -15.424 -6.715 1.00 83.88 205 GLY A O 1
ATOM 1655 N N . PHE A 1 206 ? -2.045 -13.908 -8.283 1.00 88.31 206 PHE A N 1
ATOM 1656 C CA . PHE A 1 206 ? -2.326 -14.797 -9.406 1.00 88.31 206 PHE A CA 1
ATOM 1657 C C . PHE A 1 206 ? -1.363 -16.010 -9.393 1.00 88.31 206 PHE A C 1
ATOM 1659 O O . PHE A 1 206 ? -0.169 -15.848 -9.125 1.00 88.31 206 PHE A O 1
ATOM 1666 N N . PRO A 1 207 ? -1.854 -17.244 -9.618 1.00 87.88 207 PRO A N 1
ATOM 1667 C CA . PRO A 1 207 ? -1.054 -18.457 -9.433 1.00 87.88 207 PRO A CA 1
ATOM 1668 C C . PRO A 1 207 ? 0.095 -18.596 -10.442 1.00 87.88 207 PRO A C 1
ATOM 1670 O O . PRO A 1 207 ? 1.152 -19.100 -10.067 1.00 87.88 207 PRO A O 1
ATOM 1673 N N . ASP A 1 208 ? -0.095 -18.127 -11.679 1.00 90.19 208 ASP A N 1
ATOM 1674 C CA . ASP A 1 208 ? 0.907 -18.137 -12.752 1.00 90.19 208 ASP A CA 1
ATOM 1675 C C . ASP A 1 208 ? 1.173 -16.718 -13.277 1.00 90.19 208 ASP A C 1
ATOM 1677 O O . ASP A 1 208 ? 0.474 -16.205 -14.156 1.00 90.19 208 ASP A O 1
ATOM 1681 N N . GLN A 1 209 ? 2.183 -16.069 -12.699 1.00 88.38 209 GLN A N 1
ATOM 1682 C CA . GLN A 1 209 ? 2.507 -14.674 -12.985 1.00 88.38 209 GLN A CA 1
ATOM 1683 C C . GLN A 1 209 ? 2.966 -14.459 -14.436 1.00 88.38 209 GLN A C 1
ATOM 1685 O O . GLN A 1 209 ? 2.649 -13.428 -15.019 1.00 88.38 209 GLN A O 1
ATOM 1690 N N . LEU A 1 210 ? 3.650 -15.433 -15.046 1.00 89.31 210 LEU A N 1
ATOM 1691 C CA . LEU A 1 210 ? 4.137 -15.312 -16.421 1.00 89.31 210 LEU A CA 1
ATOM 1692 C C . LEU A 1 210 ? 2.973 -15.241 -17.411 1.00 89.31 210 LEU A C 1
ATOM 1694 O O . LEU A 1 210 ? 2.894 -14.310 -18.214 1.00 89.31 210 LEU A O 1
ATOM 1698 N N . SER A 1 211 ? 2.044 -16.200 -17.331 1.00 90.75 211 SER A N 1
ATOM 1699 C CA . SER A 1 211 ? 0.855 -16.195 -18.190 1.00 90.75 211 SER A CA 1
ATOM 1700 C C . SER A 1 211 ? 0.023 -14.933 -17.982 1.00 90.75 211 SER A C 1
ATOM 1702 O O . SER A 1 211 ? -0.510 -14.373 -18.941 1.00 90.75 211 SER A O 1
ATOM 1704 N N . TYR A 1 212 ? -0.063 -14.460 -16.737 1.00 91.62 212 TYR A N 1
ATOM 1705 C CA . TYR A 1 212 ? -0.779 -13.238 -16.395 1.00 91.62 212 TYR A CA 1
ATOM 1706 C C . TYR A 1 212 ? -0.173 -11.992 -17.046 1.00 91.62 212 TYR A C 1
ATOM 1708 O O . TYR A 1 212 ? -0.890 -11.172 -17.627 1.00 91.62 212 TYR A O 1
ATOM 1716 N N . ASP A 1 213 ? 1.148 -11.866 -16.988 1.00 89.94 213 ASP A N 1
ATOM 1717 C CA . ASP A 1 213 ? 1.884 -10.735 -17.538 1.00 89.94 213 ASP A CA 1
ATOM 1718 C C . ASP A 1 213 ? 1.830 -10.724 -19.074 1.00 89.94 213 ASP A C 1
ATOM 1720 O O . ASP A 1 213 ? 1.529 -9.690 -19.676 1.00 89.94 213 ASP A O 1
ATOM 1724 N N . ILE A 1 214 ? 1.990 -11.887 -19.719 1.00 90.19 214 ILE A N 1
ATOM 1725 C CA . ILE A 1 214 ? 1.830 -12.035 -21.177 1.00 90.19 214 ILE A CA 1
ATOM 1726 C C . ILE A 1 214 ? 0.404 -11.673 -21.608 1.00 90.19 214 ILE A C 1
ATOM 1728 O O . ILE A 1 214 ? 0.214 -10.926 -22.573 1.00 90.19 214 ILE A O 1
ATOM 1732 N N . ALA A 1 215 ? -0.614 -12.168 -20.896 1.00 90.62 215 ALA A N 1
ATOM 1733 C CA . ALA A 1 215 ? -2.009 -11.853 -21.190 1.00 90.62 215 ALA A CA 1
ATOM 1734 C C . ALA A 1 215 ? -2.303 -10.355 -21.023 1.00 90.62 215 ALA A C 1
ATOM 1736 O O . ALA A 1 215 ? -3.000 -9.769 -21.852 1.00 90.62 215 ALA A O 1
ATOM 1737 N N . THR A 1 216 ? -1.731 -9.728 -19.992 1.00 90.06 216 THR A N 1
ATOM 1738 C CA . THR A 1 216 ? -1.868 -8.291 -19.728 1.00 90.06 216 THR A CA 1
ATOM 1739 C C . THR A 1 216 ? -1.269 -7.456 -20.856 1.00 90.06 216 THR A C 1
ATOM 1741 O O . THR A 1 216 ? -1.940 -6.576 -21.394 1.00 90.06 216 THR A O 1
ATOM 1744 N N . ILE A 1 217 ? -0.040 -7.764 -21.278 1.00 87.56 217 ILE A N 1
ATOM 1745 C CA . ILE A 1 217 ? 0.620 -7.065 -22.389 1.00 87.56 217 ILE A CA 1
ATOM 1746 C C . ILE A 1 217 ? -0.143 -7.291 -23.699 1.00 87.56 217 ILE A C 1
ATOM 1748 O O . ILE A 1 217 ? -0.383 -6.343 -24.447 1.00 87.56 217 ILE A O 1
ATOM 1752 N N . SER A 1 218 ? -0.595 -8.523 -23.960 1.00 87.56 218 SER A N 1
ATOM 1753 C CA . SER A 1 218 ? -1.427 -8.836 -25.127 1.00 87.56 218 SER A CA 1
ATOM 1754 C C . SER A 1 218 ? -2.720 -8.017 -25.138 1.00 87.56 218 SER A C 1
ATOM 1756 O O . SER A 1 218 ? -3.133 -7.528 -26.191 1.00 87.56 218 SER A O 1
ATOM 1758 N N . ALA A 1 219 ? -3.354 -7.828 -23.977 1.00 87.12 219 ALA A N 1
ATOM 1759 C CA . ALA A 1 219 ? -4.545 -6.999 -23.846 1.00 87.12 219 ALA A CA 1
ATOM 1760 C C . ALA A 1 219 ? -4.247 -5.524 -24.147 1.00 87.12 219 ALA A C 1
ATOM 1762 O O . ALA A 1 219 ? -4.956 -4.931 -24.960 1.00 87.12 219 ALA A O 1
ATOM 1763 N N . TYR A 1 220 ? -3.176 -4.960 -23.575 1.00 85.88 220 TYR A N 1
ATOM 1764 C CA . TYR A 1 220 ? -2.751 -3.584 -23.860 1.00 85.88 220 TYR A CA 1
ATOM 1765 C C . TYR A 1 220 ? -2.487 -3.355 -25.346 1.00 85.88 220 TYR A C 1
ATOM 1767 O O . TYR A 1 220 ? -2.973 -2.380 -25.921 1.00 85.88 220 TYR A O 1
ATOM 1775 N N . TYR A 1 221 ? -1.801 -4.294 -25.991 1.00 80.44 221 TYR A N 1
ATOM 1776 C CA . TYR A 1 221 ? -1.513 -4.230 -27.417 1.00 80.44 221 TYR A CA 1
ATOM 1777 C C . TYR A 1 221 ? -2.784 -4.320 -28.278 1.00 80.44 221 TYR A C 1
ATOM 1779 O O . TYR A 1 221 ? -2.968 -3.554 -29.220 1.00 80.44 221 TYR A O 1
ATOM 1787 N N . LYS A 1 222 ? -3.728 -5.209 -27.938 1.00 80.38 222 LYS A N 1
ATOM 1788 C CA . LYS A 1 222 ? -5.029 -5.277 -28.632 1.00 80.38 222 LYS A CA 1
ATOM 1789 C C . LYS A 1 222 ? -5.817 -3.973 -28.504 1.00 80.38 222 LYS A C 1
ATOM 1791 O O . LYS A 1 222 ? -6.536 -3.609 -29.432 1.00 80.38 222 LYS A O 1
ATOM 1796 N N . THR A 1 223 ? -5.695 -3.281 -27.370 1.00 77.94 223 THR A N 1
ATOM 1797 C CA . THR A 1 223 ? -6.345 -1.983 -27.160 1.00 77.94 223 THR A CA 1
ATOM 1798 C C . THR A 1 223 ? -5.629 -0.826 -27.857 1.00 77.94 223 THR A C 1
ATOM 1800 O O . THR A 1 223 ? -6.318 0.075 -28.326 1.00 77.94 223 THR A O 1
ATOM 1803 N N . SER A 1 224 ? -4.297 -0.858 -27.995 1.00 67.00 224 SER A N 1
ATOM 1804 C CA . SER A 1 224 ? -3.544 0.160 -28.747 1.00 67.00 224 SER A CA 1
ATOM 1805 C C . SER A 1 224 ? -3.735 0.021 -30.260 1.00 67.00 224 SER A C 1
ATOM 1807 O O . SER A 1 224 ? -3.833 1.013 -30.976 1.00 67.00 224 SER A O 1
ATOM 1809 N N . ASN A 1 225 ? -3.865 -1.212 -30.758 1.00 51.62 225 ASN A N 1
ATOM 1810 C CA . ASN A 1 225 ? -3.909 -1.524 -32.190 1.00 51.62 225 ASN A CA 1
ATOM 1811 C C . ASN A 1 225 ? -5.296 -1.434 -32.840 1.00 51.62 225 ASN A C 1
ATOM 1813 O O . ASN A 1 225 ? -5.497 -1.952 -33.940 1.00 51.62 225 ASN A O 1
ATOM 1817 N N . ARG A 1 226 ? -6.255 -0.740 -32.214 1.00 50.88 226 ARG A N 1
ATOM 1818 C CA . ARG A 1 226 ? -7.436 -0.266 -32.954 1.00 50.88 226 ARG A CA 1
ATOM 1819 C C . ARG A 1 226 ? -7.095 0.844 -33.960 1.00 50.88 226 ARG A C 1
ATOM 1821 O O . ARG A 1 226 ? -7.908 1.071 -34.847 1.00 50.88 226 ARG A O 1
ATOM 1828 N N . GLU A 1 227 ? -5.905 1.451 -33.884 1.00 48.28 227 GLU A N 1
ATOM 1829 C CA . GLU A 1 227 ? -5.451 2.470 -34.847 1.00 48.28 227 GLU A CA 1
ATOM 1830 C C . GLU A 1 227 ? -4.276 2.049 -35.753 1.00 48.28 227 GLU A C 1
ATOM 1832 O O . GLU A 1 227 ? -4.151 2.621 -36.826 1.00 48.28 227 GLU A O 1
ATOM 1837 N N . ASN A 1 228 ? -3.464 1.032 -35.424 1.00 44.75 228 ASN A N 1
ATOM 1838 C CA . ASN A 1 228 ? -2.385 0.539 -36.304 1.00 44.75 228 ASN A CA 1
ATOM 1839 C C . ASN A 1 228 ? -2.090 -0.953 -36.051 1.00 44.75 228 ASN A C 1
ATOM 1841 O O . ASN A 1 228 ? -1.573 -1.315 -35.000 1.00 44.75 228 ASN A O 1
ATOM 1845 N N . GLN A 1 229 ? -2.424 -1.836 -36.998 1.00 38.84 229 GLN A N 1
ATOM 1846 C CA . GLN A 1 229 ? -2.140 -3.276 -36.923 1.00 38.84 229 GLN A CA 1
ATOM 1847 C C . GLN A 1 229 ? -0.792 -3.614 -37.585 1.00 38.84 229 GLN A C 1
ATOM 1849 O O . GLN A 1 229 ? -0.740 -3.774 -38.799 1.00 38.84 229 GLN A O 1
ATOM 1854 N N . GLU A 1 230 ? 0.271 -3.825 -36.801 1.00 39.84 230 GLU A N 1
ATOM 1855 C CA . GLU A 1 230 ? 1.458 -4.583 -37.243 1.00 39.84 230 GLU A CA 1
ATOM 1856 C C . GLU A 1 230 ? 1.954 -5.548 -36.153 1.00 39.84 230 GLU A C 1
ATOM 1858 O O . GLU A 1 230 ? 2.221 -5.137 -35.026 1.00 39.84 230 GLU A O 1
ATOM 1863 N N . SER A 1 231 ? 2.044 -6.832 -36.526 1.00 39.69 231 SER A N 1
ATOM 1864 C CA . SER A 1 231 ? 2.156 -8.074 -35.735 1.00 39.69 231 SER A CA 1
ATOM 1865 C C . SER A 1 231 ? 3.209 -8.172 -34.599 1.00 39.69 231 SER A C 1
ATOM 1867 O O . SER A 1 231 ? 4.241 -7.507 -34.639 1.00 39.69 231 SER A O 1
ATOM 1869 N N . PRO A 1 232 ? 3.029 -9.101 -33.623 1.00 42.75 232 PRO A N 1
ATOM 1870 C CA . PRO A 1 232 ? 3.747 -9.137 -32.338 1.00 42.75 232 PRO A CA 1
ATOM 1871 C C . PRO A 1 232 ? 5.081 -9.919 -32.317 1.00 42.75 232 PRO A C 1
ATOM 1873 O O . PRO A 1 232 ? 5.622 -10.194 -31.249 1.00 42.75 232 PRO A O 1
ATOM 1876 N N . SER A 1 233 ? 5.643 -10.320 -33.457 1.00 37.62 233 SER A N 1
ATOM 1877 C CA . SER A 1 233 ? 6.631 -11.414 -33.497 1.00 37.62 233 SER A CA 1
ATOM 1878 C C . SER A 1 233 ? 8.107 -11.033 -33.305 1.00 37.62 233 SER A C 1
ATOM 1880 O O . SER A 1 233 ? 8.958 -11.889 -33.507 1.00 37.62 233 SER A O 1
ATOM 1882 N N . LYS A 1 234 ? 8.460 -9.782 -32.969 1.00 38.91 234 LYS A N 1
ATOM 1883 C CA . LYS A 1 234 ? 9.881 -9.351 -32.923 1.00 38.91 234 LYS A CA 1
ATOM 1884 C C . LYS A 1 234 ? 10.424 -8.938 -31.550 1.00 38.91 234 LYS A C 1
ATOM 1886 O O . LYS A 1 234 ? 11.629 -8.757 -31.431 1.00 38.91 234 LYS A O 1
ATOM 1891 N N . GLY A 1 235 ? 9.574 -8.785 -30.532 1.00 38.66 235 GLY A N 1
ATOM 1892 C CA . GLY A 1 235 ? 9.983 -8.302 -29.201 1.00 38.66 235 GLY A CA 1
ATOM 1893 C C . GLY A 1 235 ? 9.911 -9.333 -28.071 1.00 38.66 235 GLY A C 1
ATOM 1894 O O . GLY A 1 235 ? 10.312 -9.021 -26.957 1.00 38.66 235 GLY A O 1
ATOM 1895 N N . ILE A 1 236 ? 9.389 -10.534 -28.339 1.00 40.62 236 ILE A N 1
ATOM 1896 C CA . ILE A 1 236 ? 9.122 -11.578 -27.334 1.00 40.62 236 ILE A CA 1
ATOM 1897 C C . ILE A 1 236 ? 9.832 -12.876 -27.743 1.00 40.62 236 ILE A C 1
ATOM 1899 O O . ILE A 1 236 ? 9.221 -13.936 -27.831 1.00 40.62 236 ILE A O 1
ATOM 1903 N N . GLU A 1 237 ? 11.123 -12.799 -28.057 1.00 31.58 237 GLU A N 1
ATOM 1904 C CA . GLU A 1 237 ? 11.971 -13.994 -28.048 1.00 31.58 237 GLU A CA 1
ATOM 1905 C C . GLU A 1 237 ? 12.717 -14.013 -26.709 1.00 31.58 237 GLU A C 1
ATOM 1907 O O . GLU A 1 237 ? 13.647 -13.223 -26.523 1.00 31.58 237 GLU A O 1
ATOM 1912 N N . PRO A 1 238 ? 12.293 -14.843 -25.736 1.00 39.81 238 PRO A N 1
ATOM 1913 C CA . PRO A 1 238 ? 13.080 -15.052 -24.531 1.00 39.81 238 PRO A CA 1
ATOM 1914 C C . PRO A 1 238 ? 14.431 -15.656 -24.925 1.00 39.81 238 PRO A C 1
ATOM 1916 O O . PRO A 1 238 ? 14.500 -16.616 -25.694 1.00 39.81 238 PRO A O 1
ATOM 1919 N N . ILE A 1 239 ? 15.512 -15.077 -24.405 1.00 40.53 239 ILE A N 1
ATOM 1920 C CA . ILE A 1 239 ? 16.867 -15.608 -24.575 1.00 40.53 239 ILE A CA 1
ATOM 1921 C C . ILE A 1 239 ? 16.895 -16.999 -23.910 1.00 40.53 239 ILE A C 1
ATOM 1923 O O . ILE A 1 239 ? 16.492 -17.102 -22.749 1.00 40.53 239 ILE A O 1
ATOM 1927 N N . PRO A 1 240 ? 17.310 -18.072 -24.609 1.00 35.75 240 PRO A N 1
ATOM 1928 C CA . PRO A 1 240 ? 17.286 -19.421 -24.052 1.00 35.75 240 PRO A CA 1
ATOM 1929 C C . PRO A 1 240 ? 18.205 -19.528 -22.827 1.00 35.75 240 PRO A C 1
ATOM 1931 O O . PRO A 1 240 ? 19.344 -19.071 -22.852 1.00 35.75 240 PRO A O 1
ATOM 1934 N N . LEU A 1 241 ? 17.682 -20.121 -21.750 1.00 37.16 241 LEU A N 1
ATOM 1935 C CA . LEU A 1 241 ? 18.373 -20.281 -20.469 1.00 37.16 241 LEU A CA 1
ATOM 1936 C C . LEU A 1 241 ? 19.377 -21.446 -20.516 1.00 37.16 241 LEU A C 1
ATOM 1938 O O . LEU A 1 241 ? 19.096 -22.516 -21.059 1.00 37.16 241 LEU A O 1
ATOM 1942 N N . ASN A 1 242 ? 20.534 -21.251 -19.887 1.00 39.47 242 ASN A N 1
ATOM 1943 C CA . ASN A 1 242 ? 21.645 -22.198 -19.827 1.00 39.47 242 ASN A CA 1
ATOM 1944 C C . ASN A 1 242 ? 21.504 -23.183 -18.641 1.00 39.47 242 ASN A C 1
ATOM 1946 O O . ASN A 1 242 ? 20.808 -22.921 -17.658 1.00 39.47 242 ASN A O 1
ATOM 1950 N N . SER A 1 243 ? 22.208 -24.323 -18.672 1.00 37.91 243 SER A N 1
ATOM 1951 C CA . SER A 1 243 ? 22.030 -25.441 -17.715 1.00 37.91 243 SER A CA 1
ATOM 1952 C C . SER A 1 243 ? 22.325 -25.125 -16.235 1.00 37.91 243 SER A C 1
ATOM 1954 O O . SER A 1 243 ? 21.975 -25.903 -15.348 1.00 37.91 243 SER A O 1
ATOM 1956 N N . SER A 1 244 ? 22.963 -23.990 -15.942 1.00 41.94 244 SER A N 1
ATOM 1957 C CA . SER A 1 244 ? 23.182 -23.471 -14.585 1.00 41.94 244 SER A CA 1
ATOM 1958 C C . SER A 1 244 ? 21.941 -22.787 -13.988 1.00 41.94 244 SER A C 1
ATOM 1960 O O . SER A 1 244 ? 21.785 -22.805 -12.767 1.00 41.94 244 SER A O 1
ATOM 1962 N N . GLN A 1 245 ? 21.030 -22.262 -14.817 1.00 44.31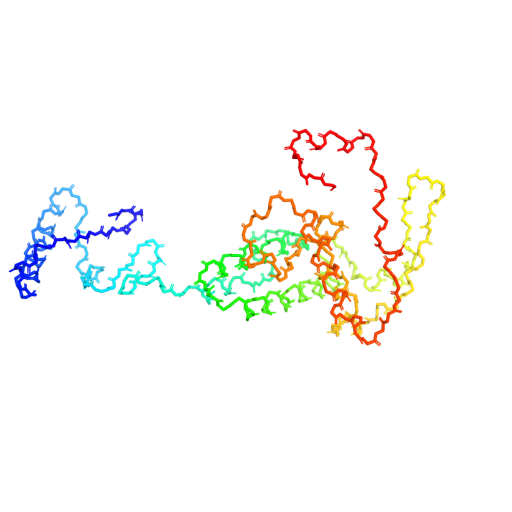 245 GLN A N 1
ATOM 1963 C CA . GLN A 1 245 ? 19.777 -21.609 -14.399 1.00 44.31 245 GLN A CA 1
ATOM 1964 C C . GLN A 1 245 ? 18.691 -22.624 -14.005 1.00 44.31 245 GLN A C 1
ATOM 1966 O O . GLN A 1 245 ? 17.837 -22.328 -13.174 1.00 44.31 245 GLN A O 1
ATOM 1971 N N . LEU A 1 246 ? 18.799 -23.875 -14.470 1.00 39.31 246 LEU A N 1
ATOM 1972 C CA . LEU A 1 246 ? 17.939 -24.996 -14.058 1.00 39.31 246 LEU A CA 1
ATOM 1973 C C . LEU A 1 246 ? 18.012 -25.319 -12.551 1.00 39.31 246 LEU A C 1
ATOM 1975 O O . LEU A 1 246 ? 17.076 -25.895 -12.002 1.00 39.31 246 LEU A O 1
ATOM 1979 N N . ARG A 1 247 ? 19.087 -24.923 -11.849 1.00 36.69 247 ARG A N 1
ATOM 1980 C CA . ARG A 1 247 ? 19.188 -25.090 -10.385 1.00 36.69 247 ARG A CA 1
ATOM 1981 C C . ARG A 1 247 ? 18.362 -24.061 -9.600 1.00 36.69 247 ARG A C 1
ATOM 1983 O O . ARG A 1 247 ? 17.994 -24.353 -8.465 1.00 36.69 247 ARG A O 1
ATOM 1990 N N . CYS A 1 248 ? 18.022 -22.909 -10.187 1.00 42.34 248 CYS A N 1
ATOM 1991 C CA . CYS A 1 248 ? 17.160 -21.900 -9.553 1.00 42.34 248 CYS A CA 1
ATOM 1992 C C . CYS A 1 248 ? 15.703 -22.381 -9.415 1.00 42.34 248 CYS A C 1
ATOM 1994 O O . CYS A 1 248 ? 15.062 -22.098 -8.404 1.00 42.34 248 CYS A O 1
ATOM 1996 N N . PHE A 1 249 ? 15.229 -23.220 -10.342 1.00 39.88 249 PHE A N 1
ATOM 1997 C CA . PHE A 1 249 ? 13.878 -23.802 -10.323 1.00 39.88 249 PHE A CA 1
ATOM 1998 C C . PHE A 1 249 ? 13.603 -24.727 -9.129 1.00 39.88 249 PHE A C 1
ATOM 2000 O O . PHE A 1 249 ? 12.448 -24.957 -8.776 1.00 39.88 249 PHE A O 1
ATOM 2007 N N . ILE A 1 250 ? 14.650 -25.261 -8.491 1.00 46.41 250 ILE A N 1
ATOM 2008 C CA . ILE A 1 250 ? 14.521 -26.142 -7.320 1.00 46.41 250 ILE A CA 1
ATOM 2009 C C . ILE A 1 250 ? 14.251 -25.325 -6.042 1.00 46.41 250 ILE A C 1
ATOM 2011 O O . ILE A 1 250 ? 13.607 -25.824 -5.122 1.00 46.41 250 ILE A O 1
ATOM 2015 N N . HIS A 1 251 ? 14.698 -24.063 -5.990 1.00 41.69 251 HIS A N 1
ATOM 2016 C CA . HIS A 1 251 ? 14.506 -23.172 -4.840 1.00 41.69 251 HIS A CA 1
ATOM 2017 C C . HIS A 1 251 ? 13.327 -22.201 -5.012 1.00 41.69 251 HIS A C 1
ATOM 2019 O O . HIS A 1 251 ? 12.667 -21.880 -4.026 1.00 41.69 251 HIS A O 1
ATOM 2025 N N . GLU A 1 252 ? 13.006 -21.804 -6.247 1.00 44.12 252 GLU A N 1
ATOM 2026 C CA . GLU A 1 252 ? 11.790 -21.066 -6.601 1.00 44.12 252 GLU A CA 1
ATOM 2027 C C . GLU A 1 252 ? 11.132 -21.710 -7.831 1.00 44.12 252 GLU A C 1
ATOM 2029 O O . GLU A 1 252 ? 11.574 -21.467 -8.958 1.00 44.12 252 GLU A O 1
ATOM 2034 N N . PRO A 1 253 ? 10.036 -22.477 -7.667 1.00 44.56 253 PRO A N 1
ATOM 2035 C CA . PRO A 1 253 ? 9.394 -23.209 -8.766 1.00 44.56 253 PRO A CA 1
ATOM 2036 C C . PRO A 1 253 ? 8.701 -22.309 -9.810 1.00 44.56 253 PRO A C 1
ATOM 2038 O O . PRO A 1 253 ? 7.983 -22.812 -10.668 1.00 44.56 253 PRO A O 1
ATOM 2041 N N . ARG A 1 254 ? 8.869 -20.981 -9.722 1.00 53.91 254 ARG A N 1
ATOM 2042 C CA . ARG A 1 254 ? 8.230 -19.963 -10.577 1.00 53.91 254 ARG A CA 1
ATOM 2043 C C . ARG A 1 254 ? 9.215 -18.969 -11.213 1.00 53.91 254 ARG A C 1
ATOM 2045 O O . ARG A 1 254 ? 8.769 -17.956 -11.744 1.00 53.91 254 ARG A O 1
ATOM 2052 N N . SER A 1 255 ? 10.523 -19.202 -11.114 1.00 44.34 255 SER A N 1
ATOM 2053 C CA . SER A 1 255 ? 11.528 -18.321 -11.727 1.00 44.34 255 SER A CA 1
ATOM 2054 C C . SER A 1 255 ? 11.652 -18.601 -13.231 1.00 44.34 255 SER A C 1
ATOM 2056 O O . SER A 1 255 ? 11.678 -19.758 -13.623 1.00 44.34 255 SER A O 1
ATOM 2058 N N . ASN A 1 256 ? 11.700 -17.551 -14.055 1.00 43.94 256 ASN A N 1
ATOM 2059 C CA . ASN A 1 256 ? 12.238 -17.569 -15.421 1.00 43.94 256 ASN A CA 1
ATOM 2060 C C . ASN A 1 256 ? 13.522 -16.743 -15.420 1.00 43.94 256 ASN A C 1
ATOM 2062 O O . ASN A 1 256 ? 13.530 -15.711 -14.706 1.00 43.94 256 ASN A O 1
#

InterPro domains:
  IPR014023 Mononegavirales RNA-directed RNA polymerase catalytic domain [PF00946] (1-228)
  IPR014023 Mononegavirales RNA-directed RNA polymerase catalytic domain [PS50526] (1-66)

Radius of gyration: 27.19 Å; chains: 1; bounding box: 64×43×80 Å

Secondary structure (DSSP, 8-state):
-EETTEE-------TT--HHHHHHHHHHHHHHHHHHHHHHSSPP-TTT----SSEEEETTEEEETTEEPP-HHHHHTT-STTTT-SS--HHHHHHHHHHHHHHHHTT-S-HHHHHHHHHHHHHHHHHHHHHS-SS-SS-HHHHHHH--EEEE--SSSS-EEEE--S---HHHHHS--HHHHHHHH-BGGGTSBSPPPHHHHHSSS-S-HHHHHHHHHHHHHHHHTTS----STTS--PPPPPTTGGGGGGT-TT--

Foldseek 3Di:
DDDPPDDDDDDDDPPPDDPVNVVVVVVVVVVVQQVPCVVVHDGDDPVVDDDDDAWDADPNFIGGNNHTAAPLVVLLVQQAFPRPDPQGDLQVRLVSNVVSLLVSLVRDPPSPVSVVSSLVRNLVSQLCCQQCPPPDPDHVLVVCVVPQWDFDDAPDDDGDTDRPPDNPDPVPSVDPDVVSVVQQLQDVQQVHGPHDDSVCSVDDDDPQVNVVSVVSSVVVVVVVCVPPDDDDPPPRDRRDDDPVCVVVCVVPVRHD

pLDDT: mean 78.78, std 18.09, range [31.58, 95.62]

Organism: NCBI:txid213953